Protein AF-F6GYK0-F1 (afdb_monomer_lite)

Radius of gyration: 24.07 Å; chains: 1; bounding box: 72×48×53 Å

Structure (mmCIF, N/CA/C/O backbone):
data_AF-F6GYK0-F1
#
_entry.id   AF-F6GYK0-F1
#
loop_
_atom_site.group_PDB
_atom_site.id
_atom_site.type_symbol
_atom_site.label_atom_id
_atom_site.label_alt_id
_atom_site.label_comp_id
_atom_site.label_asym_id
_atom_site.label_entity_id
_atom_site.label_seq_id
_atom_site.pdbx_PDB_ins_code
_atom_site.Cartn_x
_atom_site.Cartn_y
_atom_site.Cartn_z
_atom_site.occupancy
_atom_site.B_iso_or_equiv
_atom_site.auth_seq_id
_atom_site.auth_comp_id
_atom_site.auth_asym_id
_atom_site.auth_atom_id
_atom_site.pdbx_PDB_model_num
ATOM 1 N N . MET A 1 1 ? 2.849 2.998 3.842 1.00 86.00 1 MET A N 1
ATOM 2 C CA . MET A 1 1 ? 2.059 2.707 5.069 1.00 86.00 1 MET A CA 1
ATOM 3 C C . MET A 1 1 ? 1.369 3.934 5.656 1.00 86.00 1 MET A C 1
ATOM 5 O O . MET A 1 1 ? 0.146 3.930 5.742 1.00 86.00 1 MET A O 1
ATOM 9 N N . SER A 1 2 ? 2.111 4.979 6.043 1.00 88.88 2 SER A N 1
ATOM 10 C CA . SER A 1 2 ? 1.564 6.182 6.702 1.00 88.88 2 SER A CA 1
ATOM 11 C C . SER A 1 2 ? 0.421 6.849 5.929 1.00 88.88 2 SER A C 1
ATOM 13 O O . SER A 1 2 ? -0.567 7.244 6.541 1.00 88.88 2 SER A O 1
ATOM 15 N N . TYR A 1 3 ? 0.512 6.909 4.595 1.00 92.88 3 TYR A N 1
ATOM 16 C CA . TYR A 1 3 ? -0.543 7.461 3.740 1.00 92.88 3 TYR A CA 1
ATOM 17 C C . TYR A 1 3 ? -1.884 6.726 3.902 1.00 92.88 3 TYR A C 1
ATOM 19 O O . TYR A 1 3 ? -2.899 7.347 4.206 1.00 92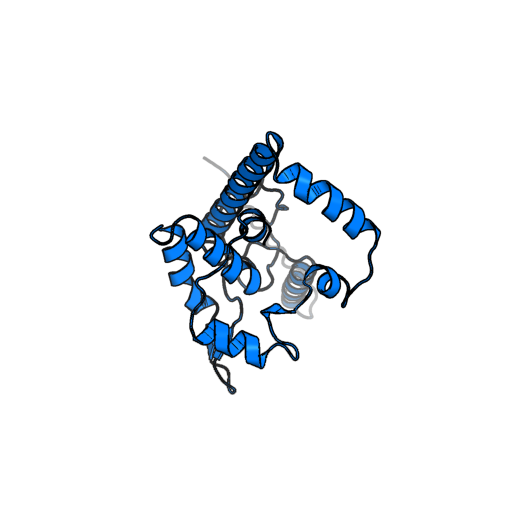.88 3 TYR A O 1
ATOM 27 N N . LEU A 1 4 ? -1.880 5.396 3.759 1.00 91.75 4 LEU A N 1
ATOM 28 C CA . LEU A 1 4 ? -3.085 4.563 3.854 1.00 91.75 4 LEU A CA 1
ATOM 29 C C . LEU A 1 4 ? -3.694 4.605 5.260 1.00 91.75 4 LEU A C 1
ATOM 31 O O . LEU A 1 4 ? -4.910 4.729 5.403 1.00 91.75 4 LEU A O 1
ATOM 35 N N . TYR A 1 5 ? -2.842 4.571 6.290 1.00 90.44 5 TYR A N 1
ATOM 36 C CA . TYR A 1 5 ? -3.271 4.710 7.680 1.00 90.44 5 TYR A CA 1
ATOM 37 C C . TYR A 1 5 ? -3.899 6.087 7.944 1.00 90.44 5 TYR A C 1
ATOM 39 O O . TYR A 1 5 ? -5.000 6.178 8.484 1.00 90.44 5 TYR A O 1
ATOM 47 N N . GLY A 1 6 ? -3.243 7.168 7.511 1.00 88.12 6 GLY A N 1
ATOM 48 C CA . GLY A 1 6 ? -3.744 8.529 7.696 1.00 88.12 6 GLY A CA 1
ATOM 49 C C . GLY A 1 6 ? -5.033 8.810 6.917 1.00 88.12 6 GLY A C 1
ATOM 50 O O . GLY A 1 6 ? -5.892 9.533 7.420 1.00 88.12 6 GLY A O 1
ATOM 51 N N . LYS A 1 7 ? -5.209 8.189 5.740 1.00 89.88 7 LYS A N 1
ATOM 52 C CA . LYS A 1 7 ? -6.468 8.184 4.975 1.00 89.88 7 LYS A CA 1
ATOM 53 C C . LYS A 1 7 ? -7.555 7.301 5.588 1.00 89.88 7 LYS A C 1
ATOM 55 O O . LYS A 1 7 ? -8.706 7.429 5.184 1.00 89.88 7 LYS A O 1
ATOM 60 N N . ARG A 1 8 ? -7.205 6.421 6.535 1.00 89.12 8 ARG A N 1
ATOM 61 C CA . ARG A 1 8 ? -8.087 5.379 7.086 1.00 89.12 8 ARG A CA 1
ATOM 62 C C . ARG A 1 8 ? -8.767 4.576 5.975 1.00 89.12 8 ARG A C 1
ATOM 64 O O . ARG A 1 8 ? -9.969 4.329 6.020 1.00 89.12 8 ARG A O 1
ATOM 71 N N . PHE A 1 9 ? -7.992 4.224 4.951 1.00 91.25 9 PHE A N 1
ATOM 72 C CA . PHE A 1 9 ? -8.517 3.516 3.792 1.00 91.25 9 PHE A CA 1
ATOM 73 C C . PHE A 1 9 ? -8.989 2.108 4.187 1.00 91.25 9 PHE A C 1
ATOM 75 O O . PHE A 1 9 ? -8.251 1.356 4.823 1.00 91.25 9 PHE A O 1
ATOM 82 N N . VAL A 1 10 ? -10.212 1.756 3.785 1.00 91.06 10 VAL A N 1
ATOM 83 C CA . VAL A 1 10 ? -10.809 0.431 3.975 1.00 91.06 10 VAL A CA 1
ATOM 84 C C . VAL A 1 10 ? -11.363 -0.024 2.628 1.00 91.06 10 VAL A C 1
ATOM 86 O O . VAL A 1 10 ? -12.109 0.711 1.984 1.00 91.06 10 VAL A O 1
ATOM 89 N N . GLY A 1 11 ? -10.975 -1.224 2.195 1.00 88.50 11 GLY A N 1
ATOM 90 C CA . GLY A 1 11 ? -11.484 -1.821 0.962 1.00 88.50 11 GLY A CA 1
ATOM 91 C C . GLY A 1 11 ? -12.969 -2.206 1.056 1.00 88.50 11 GLY A C 1
ATOM 92 O O . GLY A 1 11 ? -13.529 -2.266 2.154 1.00 88.50 11 GLY A O 1
ATOM 93 N N . PRO A 1 12 ? -13.623 -2.491 -0.082 1.00 91.62 12 PRO A N 1
ATOM 94 C CA . PRO A 1 12 ? -15.011 -2.937 -0.089 1.00 91.62 12 PRO A CA 1
ATOM 95 C C . PRO A 1 12 ? -15.165 -4.260 0.671 1.00 91.62 12 PRO A C 1
ATOM 97 O O . PRO A 1 12 ? -14.350 -5.174 0.535 1.00 91.62 12 PRO A O 1
ATOM 100 N N . ILE A 1 13 ? -16.236 -4.371 1.457 1.00 93.12 13 ILE A N 1
ATOM 101 C CA . ILE A 1 13 ? -16.581 -5.611 2.155 1.00 93.12 13 ILE A CA 1
ATOM 102 C C . ILE A 1 13 ? -17.255 -6.536 1.139 1.00 93.12 13 ILE A C 1
ATOM 104 O O . ILE A 1 13 ? -18.426 -6.361 0.810 1.00 93.12 13 ILE A O 1
ATOM 108 N N . THR A 1 14 ? -16.493 -7.488 0.607 1.00 93.75 14 THR A N 1
ATOM 109 C CA . THR A 1 14 ? -16.985 -8.515 -0.321 1.00 93.75 14 THR A CA 1
ATOM 110 C C . THR A 1 14 ? -17.408 -9.780 0.437 1.00 93.75 14 THR A C 1
ATOM 112 O O . THR A 1 14 ? -17.006 -9.955 1.590 1.00 93.75 14 THR A O 1
ATOM 115 N N . PRO A 1 15 ? -18.174 -10.698 -0.186 1.00 95.56 15 PRO A N 1
ATOM 116 C CA . PRO A 1 15 ? -18.490 -11.995 0.422 1.00 95.56 15 PRO A CA 1
ATOM 117 C C . PRO A 1 15 ? -17.237 -12.763 0.865 1.00 95.56 15 PRO A C 1
ATOM 119 O O . PRO A 1 15 ? -17.190 -13.249 1.987 1.00 95.56 15 PRO A O 1
ATOM 122 N N . LEU A 1 16 ? -16.173 -12.737 0.052 1.00 93.88 16 LEU A N 1
ATOM 123 C CA . LEU A 1 16 ? -14.877 -13.322 0.405 1.00 93.88 16 LEU A CA 1
ATOM 124 C C . LEU A 1 16 ? -14.272 -12.691 1.671 1.00 93.88 16 LEU A C 1
ATOM 126 O O . LEU A 1 16 ? -13.709 -13.389 2.503 1.00 93.88 16 LEU A O 1
ATOM 130 N N . VAL A 1 17 ? -14.397 -11.370 1.853 1.00 92.50 17 VAL A N 1
ATOM 131 C CA . VAL A 1 17 ? -13.929 -10.702 3.082 1.00 92.50 17 VAL A CA 1
ATOM 132 C C . VAL A 1 17 ? -14.722 -11.172 4.303 1.00 92.50 17 VAL A C 1
ATOM 134 O O . VAL A 1 17 ? -14.150 -11.261 5.384 1.00 92.50 17 VAL A O 1
ATOM 137 N N . LEU A 1 18 ? -16.017 -11.464 4.159 1.00 93.12 18 LEU A N 1
ATOM 138 C CA . LEU A 1 18 ? -16.826 -12.006 5.254 1.00 93.12 18 LEU A CA 1
ATOM 139 C C . LEU A 1 18 ? -16.410 -13.440 5.595 1.00 93.12 18 LEU A C 1
ATOM 141 O O . LEU A 1 18 ? -16.211 -13.732 6.767 1.00 93.12 18 LEU A O 1
ATOM 145 N N . GLU A 1 19 ? -16.191 -14.290 4.593 1.00 94.19 19 GLU A N 1
ATOM 146 C CA . GLU A 1 19 ? -15.692 -15.660 4.793 1.00 94.19 19 GLU A CA 1
ATOM 147 C C . GLU A 1 19 ? -14.323 -15.669 5.487 1.00 94.19 19 GLU A C 1
ATOM 149 O O . GLU A 1 19 ? -14.139 -16.352 6.493 1.00 94.19 19 GLU A O 1
ATOM 154 N N . LEU A 1 20 ? -13.393 -14.820 5.036 1.00 93.75 20 LEU A N 1
ATOM 155 C CA . LEU A 1 20 ? -12.074 -14.678 5.660 1.00 93.75 20 LEU A CA 1
ATOM 156 C C . LEU A 1 20 ? -12.153 -14.218 7.121 1.00 93.75 20 LEU A C 1
ATOM 158 O O . LEU A 1 20 ? -11.291 -14.570 7.921 1.00 93.75 20 LEU A O 1
ATOM 162 N N . ARG A 1 21 ? -13.160 -13.420 7.493 1.00 93.56 21 ARG A N 1
ATOM 163 C CA . ARG A 1 21 ? -13.349 -12.995 8.890 1.00 93.56 21 ARG A CA 1
ATOM 164 C C . ARG A 1 21 ? -13.783 -14.149 9.788 1.00 93.56 21 ARG A C 1
ATOM 166 O O . ARG A 1 21 ? -13.388 -14.161 10.947 1.00 93.56 21 ARG A O 1
ATOM 173 N N . GLU A 1 22 ? -14.549 -15.099 9.271 1.00 92.88 22 GLU A N 1
ATOM 174 C CA . GLU A 1 22 ? -14.941 -16.285 10.036 1.00 92.88 22 GLU A CA 1
ATOM 175 C C . GLU A 1 22 ? -13.806 -17.325 10.094 1.00 92.88 22 GLU A C 1
ATOM 177 O O . GLU A 1 22 ? -13.670 -18.023 11.092 1.00 92.88 22 GLU A O 1
ATOM 182 N N . GLU A 1 23 ? -12.951 -17.406 9.067 1.00 94.62 23 GLU A N 1
ATOM 183 C CA . GLU A 1 23 ? -11.810 -18.337 9.045 1.00 94.62 23 GLU A CA 1
ATOM 184 C C . GLU A 1 23 ? -10.625 -17.861 9.905 1.00 94.62 23 GLU A C 1
ATOM 186 O O . GLU A 1 23 ? -10.021 -18.643 10.639 1.00 94.62 23 GLU A O 1
ATOM 191 N N . LEU A 1 24 ? -10.269 -16.574 9.818 1.00 91.88 24 LEU A N 1
ATOM 192 C CA . LEU A 1 24 ? -9.060 -16.040 10.459 1.00 91.88 24 LEU A CA 1
ATOM 193 C C . LEU A 1 24 ? -9.216 -15.810 11.967 1.00 91.88 24 LEU A C 1
ATOM 195 O O . LEU A 1 24 ? -8.211 -15.767 12.683 1.00 91.88 24 LEU A O 1
ATOM 199 N N . PHE A 1 25 ? -10.442 -15.609 12.459 1.00 89.12 25 PHE A N 1
ATOM 200 C CA . PHE A 1 25 ? -10.700 -15.251 13.852 1.00 89.12 25 PHE A CA 1
ATOM 201 C C . PHE A 1 25 ? -11.431 -16.375 14.589 1.00 89.12 25 PHE A C 1
ATOM 203 O O . PHE A 1 25 ? -12.461 -16.866 14.157 1.00 89.12 25 PHE A O 1
ATOM 210 N N . LEU A 1 26 ? -10.922 -16.738 15.770 1.00 89.62 26 LEU A N 1
ATOM 211 C CA . LEU A 1 26 ? -11.547 -17.750 16.636 1.00 89.62 26 LEU A CA 1
ATOM 212 C C . LEU A 1 26 ? -12.840 -17.263 17.314 1.00 89.62 26 LEU A C 1
ATOM 214 O O . LEU A 1 26 ? -13.576 -18.060 17.886 1.00 89.62 26 LEU A O 1
ATOM 218 N N . GLN A 1 27 ? -13.066 -15.949 17.334 1.00 90.31 27 GLN A N 1
ATOM 219 C CA . GLN A 1 27 ? -14.215 -15.298 17.962 1.00 90.31 27 GLN A CA 1
ATOM 220 C C . GLN A 1 27 ? -15.022 -14.577 16.881 1.00 90.31 27 GLN A C 1
ATOM 222 O O . GLN A 1 27 ? -14.411 -14.111 15.915 1.00 90.31 27 GLN A O 1
ATOM 227 N N . PRO A 1 28 ? -16.346 -14.405 17.059 1.00 91.75 28 PRO A N 1
ATOM 228 C CA . PRO A 1 28 ? -17.162 -13.650 16.117 1.00 91.75 28 PRO A CA 1
ATOM 229 C C . PRO A 1 28 ? -16.547 -12.274 15.854 1.00 91.75 28 PRO A C 1
ATOM 231 O O . PRO A 1 28 ? -16.277 -11.519 16.792 1.00 91.75 28 PRO A O 1
ATOM 234 N N . TYR A 1 29 ? -16.347 -11.922 14.582 1.00 88.44 29 TYR A N 1
ATOM 235 C CA . TYR A 1 29 ? -15.632 -10.698 14.192 1.00 88.44 29 TYR A CA 1
ATOM 236 C C . TYR A 1 29 ? -16.212 -9.424 14.839 1.00 88.44 29 TYR A C 1
ATOM 238 O O . TYR A 1 29 ? -15.484 -8.486 15.167 1.00 88.44 29 TYR A O 1
ATOM 246 N N . ASN A 1 30 ? -17.527 -9.407 15.068 1.00 89.62 30 ASN A N 1
ATOM 247 C CA . ASN A 1 30 ? -18.251 -8.282 15.663 1.00 89.62 30 ASN A CA 1
ATOM 248 C C . ASN A 1 30 ? -17.979 -8.090 17.166 1.00 89.62 30 ASN A C 1
ATOM 250 O O . ASN A 1 30 ? -18.215 -7.003 17.689 1.00 89.62 30 ASN A O 1
ATOM 254 N N . GLU A 1 31 ? -17.481 -9.116 17.858 1.00 91.38 31 GLU A N 1
ATOM 255 C CA . GLU A 1 31 ? -17.186 -9.084 19.297 1.00 91.38 31 GLU A CA 1
ATOM 256 C C . GLU A 1 31 ? -15.708 -8.770 19.589 1.00 91.38 31 GLU A C 1
ATOM 258 O O . GLU A 1 31 ? -15.320 -8.552 20.741 1.00 91.38 31 GLU A O 1
ATOM 263 N N . VAL A 1 32 ? -14.867 -8.699 18.551 1.00 88.56 32 VAL A N 1
ATOM 264 C CA . VAL A 1 32 ? -13.428 -8.465 18.697 1.00 88.56 32 VAL A CA 1
ATOM 265 C C . VAL A 1 32 ? -13.159 -7.061 19.240 1.00 88.56 32 VAL A C 1
ATOM 267 O O . VAL A 1 32 ? -13.421 -6.039 18.601 1.00 88.56 32 VAL A O 1
ATOM 270 N N . ASN A 1 33 ? -12.540 -6.997 20.420 1.00 86.88 33 ASN A N 1
ATOM 271 C CA . ASN A 1 33 ? -12.075 -5.739 20.992 1.00 86.88 33 ASN A CA 1
ATOM 272 C C . ASN A 1 33 ? -10.710 -5.339 20.408 1.00 86.88 33 ASN A C 1
ATOM 274 O O . ASN A 1 33 ? -9.659 -5.635 20.981 1.00 86.88 33 ASN A O 1
ATOM 278 N N . TRP A 1 34 ? -10.733 -4.610 19.290 1.00 83.25 34 TRP A N 1
ATOM 279 C CA . TRP A 1 34 ? -9.533 -4.169 18.566 1.00 83.25 34 TRP A CA 1
ATOM 280 C C . TRP A 1 34 ? -8.534 -3.374 19.415 1.00 83.25 34 TRP A C 1
ATOM 282 O O . TRP A 1 34 ? -7.331 -3.510 19.207 1.00 83.25 34 TRP A O 1
ATOM 292 N N . LYS A 1 35 ? -8.997 -2.602 20.411 1.00 78.81 35 LYS A N 1
ATOM 293 C CA . LYS A 1 35 ? -8.102 -1.869 21.326 1.00 78.81 35 LYS A CA 1
ATOM 294 C C . LYS A 1 35 ? -7.274 -2.821 22.184 1.00 78.81 35 LYS A C 1
ATOM 296 O O . LYS A 1 35 ? -6.103 -2.580 22.419 1.00 78.81 35 LYS A O 1
ATOM 301 N N . LYS A 1 36 ? -7.868 -3.927 22.637 1.00 79.06 36 LYS A N 1
ATOM 302 C CA . LYS A 1 36 ? -7.174 -4.913 23.474 1.00 79.06 36 LYS A CA 1
ATOM 303 C C . LYS A 1 36 ? -6.168 -5.745 22.668 1.00 79.06 36 LYS A C 1
ATOM 305 O O . LYS A 1 36 ? -5.110 -6.088 23.187 1.00 79.06 36 LYS A O 1
ATOM 310 N N . VAL A 1 37 ? -6.487 -6.034 21.404 1.00 80.19 37 VAL A N 1
ATOM 311 C CA . VAL A 1 37 ? -5.662 -6.872 20.514 1.00 80.19 37 VAL A CA 1
ATOM 312 C C . VAL A 1 37 ? -4.351 -6.186 20.112 1.00 80.19 37 VAL A C 1
ATOM 314 O O . VAL A 1 37 ? -3.345 -6.872 19.945 1.00 80.19 37 VAL A O 1
ATOM 317 N N . GLN A 1 38 ? -4.317 -4.849 20.033 1.00 70.44 38 GLN A N 1
ATOM 318 C CA . GLN A 1 38 ? -3.098 -4.087 19.707 1.00 70.44 38 GLN A CA 1
ATOM 319 C C . GLN A 1 38 ? -1.909 -4.410 20.632 1.00 70.44 38 GLN A C 1
ATOM 321 O O . GLN A 1 38 ? -0.763 -4.350 20.194 1.00 70.44 38 GLN A O 1
ATOM 326 N N . HIS A 1 39 ? -2.169 -4.839 21.871 1.00 68.56 39 HIS A N 1
ATOM 327 C CA . HIS A 1 39 ? -1.139 -5.115 22.880 1.00 68.56 39 HIS A CA 1
ATOM 328 C C . HIS A 1 39 ? -0.796 -6.606 23.039 1.00 68.56 39 HIS A C 1
ATOM 330 O O . HIS A 1 39 ? -0.105 -6.976 23.989 1.00 68.56 39 HIS A O 1
ATOM 336 N N . HIS A 1 40 ? -1.282 -7.487 22.156 1.00 72.38 40 HIS A N 1
ATOM 337 C CA . HIS A 1 40 ? -1.000 -8.926 22.257 1.00 72.38 40 HIS A CA 1
ATOM 338 C C . HIS A 1 40 ? 0.454 -9.287 21.901 1.00 72.38 40 HIS A C 1
ATOM 340 O O . HIS A 1 40 ? 0.992 -10.224 22.485 1.00 72.38 40 HIS A O 1
ATOM 346 N N . CYS A 1 41 ? 1.102 -8.552 20.987 1.00 67.38 41 CYS A N 1
ATOM 347 C CA . CYS A 1 41 ? 2.475 -8.850 20.549 1.00 67.38 41 CYS A CA 1
ATOM 348 C C . CYS A 1 41 ? 3.565 -8.043 21.273 1.00 67.38 41 CYS A C 1
ATOM 350 O O . CYS A 1 41 ? 4.683 -8.536 21.393 1.00 67.38 41 CYS A O 1
ATOM 352 N N . ALA A 1 42 ? 3.272 -6.840 21.780 1.00 58.50 42 ALA A N 1
ATOM 353 C CA . ALA A 1 42 ? 4.215 -6.054 22.579 1.00 58.50 42 ALA A CA 1
ATOM 354 C C . ALA A 1 42 ? 3.466 -5.103 23.525 1.00 58.50 42 ALA A C 1
ATOM 356 O O . ALA A 1 42 ? 2.611 -4.331 23.093 1.00 58.50 42 ALA A O 1
ATOM 357 N N . LYS A 1 43 ? 3.787 -5.158 24.824 1.00 59.66 43 LYS A N 1
ATOM 358 C CA . LYS A 1 43 ? 3.301 -4.192 25.820 1.00 59.66 43 LYS A CA 1
ATOM 359 C C . LYS A 1 43 ? 4.255 -3.007 25.859 1.00 59.66 43 LYS A C 1
ATOM 361 O O . LYS A 1 43 ? 5.289 -3.094 26.514 1.00 59.66 43 LYS A O 1
ATOM 366 N N . ASP A 1 44 ? 3.896 -1.914 25.199 1.00 63.78 44 ASP A N 1
ATOM 367 C CA . ASP A 1 44 ? 4.635 -0.659 25.307 1.00 63.78 44 ASP A CA 1
ATOM 368 C C . ASP A 1 44 ? 3.696 0.486 25.713 1.00 63.78 44 ASP A C 1
ATOM 370 O O . ASP A 1 44 ? 3.099 1.178 24.891 1.00 63.78 44 ASP A O 1
ATOM 374 N N . LEU A 1 45 ? 3.563 0.658 27.032 1.00 67.69 45 LEU A N 1
ATOM 375 C CA . LEU A 1 45 ? 2.681 1.639 27.679 1.00 67.69 45 LEU A CA 1
ATOM 376 C C . LEU A 1 45 ? 2.967 3.091 27.259 1.00 67.69 45 LEU A C 1
ATOM 378 O O . LEU A 1 45 ? 2.089 3.948 27.370 1.00 67.69 45 LEU A O 1
ATOM 382 N N . MET A 1 46 ? 4.184 3.390 26.796 1.00 71.88 46 MET A N 1
ATOM 383 C CA . MET A 1 46 ? 4.559 4.739 26.371 1.00 71.88 46 MET A CA 1
ATOM 384 C C . MET A 1 46 ? 3.889 5.114 25.042 1.00 71.88 46 MET A C 1
ATOM 386 O O . MET A 1 46 ? 3.358 6.220 24.907 1.00 71.88 46 MET A O 1
ATOM 390 N N . TRP A 1 47 ? 3.864 4.189 24.078 1.00 66.19 47 TRP A N 1
ATOM 391 C CA . TRP A 1 47 ? 3.192 4.406 22.795 1.00 66.19 47 TRP A CA 1
ATOM 392 C C . TRP A 1 47 ? 1.676 4.481 22.946 1.00 66.19 47 TRP A C 1
ATOM 394 O O . TRP A 1 47 ? 1.042 5.236 22.210 1.00 66.19 47 TRP A O 1
ATOM 404 N N . ASP A 1 48 ? 1.110 3.800 23.943 1.00 67.00 48 ASP A N 1
ATOM 405 C CA . ASP A 1 48 ? -0.323 3.848 24.245 1.00 67.00 48 ASP A CA 1
ATOM 406 C C . ASP A 1 48 ? -0.758 5.246 24.676 1.00 67.00 48 ASP A C 1
ATOM 408 O O . ASP A 1 48 ? -1.731 5.786 24.150 1.00 67.00 48 ASP A O 1
ATOM 412 N N . GLY A 1 49 ? -0.006 5.868 25.591 1.00 73.00 49 GLY A N 1
ATOM 413 C CA . GLY A 1 49 ? -0.260 7.244 26.008 1.00 73.00 49 GLY A CA 1
ATOM 414 C C . GLY A 1 49 ? -0.208 8.193 24.813 1.00 73.00 49 GLY A C 1
ATOM 415 O O . GLY A 1 49 ? -1.160 8.928 24.552 1.00 73.00 49 GLY A O 1
ATOM 416 N N . ILE A 1 50 ? 0.866 8.118 24.024 1.00 77.19 50 ILE A N 1
ATOM 417 C CA . ILE A 1 50 ? 1.029 8.958 22.833 1.00 77.19 50 ILE A CA 1
ATOM 418 C C . ILE A 1 50 ? -0.132 8.742 21.859 1.00 77.19 50 ILE A C 1
ATOM 420 O O . ILE A 1 50 ? -0.722 9.717 21.406 1.00 77.19 50 ILE A O 1
ATOM 424 N N . TYR A 1 51 ? -0.515 7.502 21.562 1.00 76.50 51 TYR A N 1
ATOM 425 C CA . TYR A 1 51 ? -1.588 7.190 20.618 1.00 76.50 51 TYR A CA 1
ATOM 426 C C . TYR A 1 51 ? -2.963 7.673 21.100 1.00 76.50 51 TYR A C 1
ATOM 428 O O . TYR A 1 51 ? -3.693 8.322 20.347 1.00 76.50 51 TYR A O 1
ATOM 436 N N . ILE A 1 52 ? -3.300 7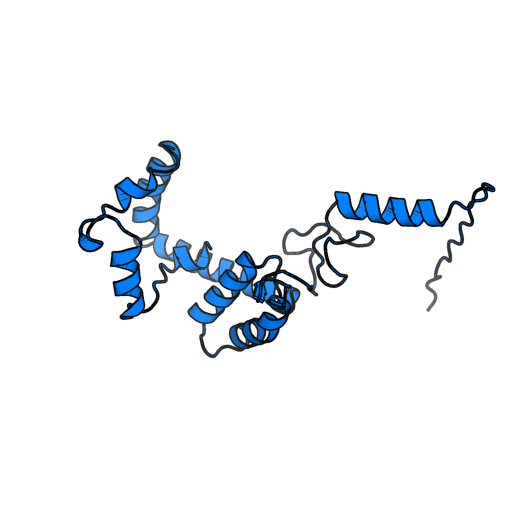.420 22.370 1.00 78.25 52 ILE A N 1
ATOM 437 C CA . ILE A 1 52 ? -4.574 7.828 22.981 1.00 78.25 52 ILE A CA 1
ATOM 438 C C . ILE A 1 52 ? -4.717 9.350 22.994 1.00 78.25 52 ILE A C 1
ATOM 440 O O . ILE A 1 52 ? -5.820 9.849 22.780 1.00 78.25 52 ILE A O 1
ATOM 444 N N . PHE A 1 53 ? -3.631 10.093 23.219 1.00 76.44 53 PHE A N 1
ATOM 445 C CA . PHE A 1 53 ? -3.673 11.556 23.212 1.00 76.44 53 PHE A CA 1
ATOM 446 C C . PHE A 1 53 ? -3.595 12.147 21.799 1.00 76.44 53 PHE A C 1
ATOM 448 O O . PHE A 1 53 ? -4.298 13.112 21.497 1.00 76.44 53 PHE A O 1
ATOM 455 N N . THR A 1 54 ? -2.772 11.583 20.914 1.00 77.50 54 THR A N 1
ATOM 456 C CA . THR A 1 54 ? -2.539 12.152 19.577 1.00 77.50 54 THR A CA 1
ATOM 457 C C . THR A 1 54 ? -3.670 11.867 18.596 1.00 77.50 54 THR A C 1
ATOM 459 O O . THR A 1 54 ? -4.002 12.746 17.802 1.00 77.50 54 THR A O 1
ATOM 462 N N . GLU A 1 55 ? -4.310 10.696 18.639 1.00 80.12 55 GLU A N 1
ATOM 463 C CA . GLU A 1 55 ? -5.322 10.337 17.637 1.00 80.12 55 GLU A CA 1
ATOM 464 C C . GLU A 1 55 ? -6.613 11.183 17.733 1.00 80.12 55 GLU A C 1
ATOM 466 O O . GLU A 1 55 ? -7.063 11.681 16.694 1.00 80.12 55 GLU A O 1
ATOM 471 N N . PRO A 1 56 ? -7.201 11.449 18.920 1.00 80.81 56 PRO A N 1
ATOM 472 C CA . PRO A 1 56 ? -8.336 12.369 19.059 1.00 80.81 56 PRO A CA 1
ATOM 473 C C . PRO A 1 56 ? -7.960 13.810 18.704 1.00 80.81 56 PRO A C 1
ATOM 475 O O . PRO A 1 56 ? -8.742 14.533 18.091 1.00 80.81 56 PRO A O 1
ATOM 478 N N . PHE A 1 57 ? -6.737 14.219 19.046 1.00 80.62 57 PHE A N 1
ATOM 479 C CA . PHE A 1 57 ? -6.251 15.568 18.786 1.00 80.62 57 PHE A CA 1
ATOM 480 C C . PHE A 1 57 ? -6.083 15.831 17.286 1.00 80.62 57 PHE A C 1
ATOM 482 O O . PHE A 1 57 ? -6.591 16.818 16.767 1.00 80.62 57 PHE A O 1
ATOM 489 N N . LEU A 1 58 ? -5.447 14.905 16.563 1.00 78.88 58 LEU A N 1
ATOM 490 C CA . LEU A 1 58 ? -5.195 15.006 15.122 1.00 78.88 58 LEU A CA 1
ATOM 491 C C . LEU A 1 58 ? -6.432 14.746 14.249 1.00 78.88 58 LEU A C 1
ATOM 493 O O . LEU A 1 58 ? -6.358 14.916 13.031 1.00 78.88 58 LEU A O 1
ATOM 497 N N . THR A 1 59 ? -7.545 14.301 14.834 1.00 80.31 59 THR A N 1
ATOM 498 C CA . THR A 1 59 ? -8.822 14.112 14.127 1.00 80.31 59 THR A CA 1
ATOM 499 C C . THR A 1 59 ? -9.783 15.281 14.305 1.00 80.31 59 THR A C 1
ATOM 501 O O . THR A 1 59 ? -10.694 15.432 13.491 1.00 80.31 59 THR A O 1
ATOM 504 N N . HIS A 1 60 ? -9.570 16.137 15.308 1.00 83.94 60 HIS A N 1
ATOM 505 C CA . HIS A 1 60 ? -10.386 17.326 15.534 1.00 83.94 60 HIS A CA 1
ATOM 506 C C . HIS A 1 60 ? -9.834 18.566 14.821 1.00 83.94 60 HIS A C 1
ATOM 508 O O . HIS A 1 60 ? -8.636 18.710 14.565 1.00 83.94 60 HIS A O 1
ATOM 514 N N . TRP A 1 61 ? -10.732 19.492 14.496 1.00 83.06 61 TRP A N 1
ATOM 515 C CA . TRP A 1 61 ? -10.352 20.802 13.975 1.00 83.06 61 TRP A CA 1
ATOM 516 C C . TRP A 1 61 ? -9.621 21.613 15.064 1.00 83.06 61 TRP A C 1
ATOM 518 O O . TRP A 1 61 ? -10.064 21.581 16.214 1.00 83.06 61 TRP A O 1
ATOM 528 N N . PRO A 1 62 ? -8.532 22.351 14.757 1.00 78.56 62 PRO A N 1
ATOM 529 C CA . PRO A 1 62 ? -7.941 22.611 13.435 1.00 78.56 62 PRO A CA 1
ATOM 530 C C . PRO A 1 62 ? -6.802 21.653 13.034 1.00 78.56 62 PRO A C 1
ATOM 532 O O . PRO A 1 62 ? -6.224 21.802 11.957 1.00 78.56 62 PRO A O 1
ATOM 535 N N . PHE A 1 63 ? -6.440 20.692 13.887 1.00 80.00 63 PHE A N 1
ATOM 536 C CA . PHE A 1 63 ? -5.275 19.821 13.687 1.00 80.00 63 PHE A CA 1
ATOM 537 C C . PHE A 1 63 ? -5.484 18.759 12.603 1.00 80.00 63 PHE A C 1
ATOM 539 O O . PHE A 1 63 ? -4.507 18.263 12.039 1.00 80.00 63 PHE A O 1
ATOM 546 N N . ASN A 1 64 ? -6.730 18.478 12.220 1.00 82.56 64 ASN A N 1
ATOM 547 C CA . ASN A 1 64 ? -7.033 17.677 11.033 1.00 82.56 64 ASN A CA 1
ATOM 548 C C . ASN A 1 64 ? -6.394 18.243 9.743 1.00 82.56 64 ASN A C 1
ATOM 550 O O . ASN A 1 64 ? -5.932 17.466 8.909 1.00 82.56 64 ASN A O 1
ATOM 554 N N . LYS A 1 65 ? -6.224 19.571 9.628 1.00 86.88 65 LYS A N 1
ATOM 555 C CA . LYS A 1 65 ? -5.499 20.200 8.508 1.00 86.88 65 LYS A CA 1
ATOM 556 C C . LYS A 1 65 ? -4.020 19.813 8.458 1.00 86.88 65 LYS A C 1
ATOM 558 O O . LYS A 1 65 ? -3.433 1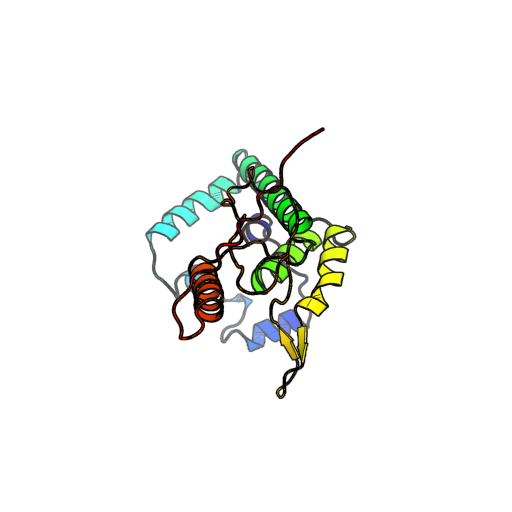9.749 7.379 1.00 86.88 65 LYS A O 1
ATOM 563 N N . LEU A 1 66 ? -3.395 19.541 9.609 1.00 88.62 66 LEU A N 1
ATOM 564 C CA . LEU A 1 66 ? -2.017 19.039 9.639 1.00 88.62 66 LEU A CA 1
ATOM 565 C C . LEU A 1 66 ? -1.946 17.625 9.065 1.00 88.62 66 LEU A C 1
ATOM 567 O O . LEU A 1 66 ? -1.018 17.327 8.316 1.00 88.62 66 LEU A O 1
ATOM 571 N N . ARG A 1 67 ? -2.938 16.776 9.369 1.00 88.69 67 ARG A N 1
ATOM 572 C CA . ARG A 1 67 ? -3.048 15.426 8.799 1.00 88.69 67 ARG A CA 1
ATOM 573 C C . ARG A 1 67 ? -3.209 15.495 7.280 1.00 88.69 67 ARG A C 1
ATOM 575 O O . ARG A 1 67 ? -2.493 14.793 6.577 1.00 88.69 67 ARG A O 1
ATOM 582 N N . GLU A 1 68 ? -4.069 16.374 6.772 1.00 89.75 68 GLU A N 1
ATOM 583 C CA . GLU A 1 68 ? -4.238 16.597 5.326 1.00 89.75 68 GLU A CA 1
ATOM 584 C C . GLU A 1 68 ? -2.927 17.031 4.656 1.00 89.75 68 GLU A C 1
ATOM 586 O O . GLU A 1 68 ? -2.476 16.393 3.704 1.00 89.75 68 GLU A O 1
ATOM 591 N N . LYS A 1 69 ? -2.239 18.033 5.215 1.00 92.25 69 LYS A N 1
ATOM 592 C CA . LYS A 1 69 ? -0.946 18.502 4.693 1.00 92.25 69 LYS A CA 1
ATOM 593 C C . LYS A 1 69 ? 0.141 17.423 4.748 1.00 92.25 69 LYS A C 1
ATOM 595 O O . LYS A 1 69 ? 0.972 17.326 3.840 1.00 92.25 69 LYS A O 1
ATOM 600 N N . ALA A 1 70 ? 0.146 16.599 5.796 1.00 92.31 70 ALA A N 1
ATOM 601 C CA . ALA A 1 70 ? 1.058 15.465 5.916 1.00 92.31 70 ALA A CA 1
ATOM 602 C C . ALA A 1 70 ? 0.764 14.387 4.860 1.00 92.31 70 ALA A C 1
ATOM 604 O O . ALA A 1 70 ? 1.699 13.842 4.273 1.00 92.31 70 ALA A O 1
ATOM 605 N N . LEU A 1 71 ? -0.512 14.114 4.568 1.00 93.62 71 LEU A N 1
ATOM 606 C CA . LEU A 1 71 ? -0.920 13.177 3.518 1.00 93.62 71 LEU A CA 1
ATOM 607 C C . LEU A 1 71 ? -0.511 13.668 2.127 1.00 93.62 71 LEU A C 1
ATOM 609 O O . LEU A 1 71 ? 0.070 12.895 1.369 1.00 93.62 71 LEU A O 1
ATOM 613 N N . GLU A 1 72 ? -0.736 14.946 1.816 1.00 94.19 72 GLU A N 1
ATOM 614 C CA . GLU A 1 72 ? -0.272 15.557 0.562 1.00 94.19 72 GLU A CA 1
ATOM 615 C C . GLU A 1 72 ? 1.248 15.475 0.423 1.00 94.19 72 GLU A C 1
ATOM 617 O O . GLU A 1 72 ? 1.773 15.127 -0.633 1.00 94.19 72 GLU A O 1
ATOM 622 N N . THR A 1 73 ? 1.974 15.779 1.500 1.00 94.75 73 THR A N 1
ATOM 623 C CA . THR A 1 73 ? 3.438 15.706 1.510 1.00 94.75 73 THR A CA 1
ATOM 624 C C . THR A 1 73 ? 3.912 14.273 1.298 1.00 94.75 73 THR A C 1
ATOM 626 O O . THR A 1 73 ? 4.814 14.044 0.497 1.00 94.75 73 THR A O 1
ATOM 629 N N . THR A 1 74 ? 3.286 13.301 1.963 1.00 94.31 74 THR A N 1
ATOM 630 C CA . THR A 1 74 ? 3.615 11.877 1.807 1.00 94.31 74 THR A CA 1
ATOM 631 C C . THR A 1 74 ? 3.386 11.429 0.367 1.00 94.31 74 THR A C 1
ATOM 633 O O . THR A 1 74 ? 4.256 10.798 -0.220 1.00 94.31 74 THR A O 1
ATOM 636 N N . MET A 1 75 ? 2.260 11.813 -0.236 1.00 94.62 75 MET A N 1
ATOM 637 C CA . MET A 1 75 ? 1.956 11.452 -1.618 1.00 94.62 75 MET A CA 1
ATOM 638 C C . MET A 1 75 ? 2.922 12.100 -2.619 1.00 94.62 75 MET A C 1
ATOM 640 O O . MET A 1 75 ? 3.351 11.459 -3.572 1.00 94.62 75 MET A O 1
ATOM 644 N N . LYS A 1 76 ? 3.361 13.340 -2.367 1.00 93.38 76 LYS A N 1
ATOM 645 C CA . LYS A 1 76 ? 4.431 13.974 -3.158 1.00 93.38 76 LYS A CA 1
ATOM 646 C C . LYS A 1 76 ? 5.740 13.183 -3.112 1.00 93.38 76 LYS A C 1
ATOM 648 O O . LYS A 1 76 ? 6.385 13.057 -4.148 1.00 93.38 76 LYS A O 1
ATOM 653 N N . HIS A 1 77 ? 6.121 12.657 -1.945 1.00 91.75 77 HIS A N 1
ATOM 654 C CA . HIS A 1 77 ? 7.311 11.808 -1.820 1.00 91.75 77 HIS A CA 1
ATOM 655 C C . HIS A 1 77 ? 7.134 10.486 -2.569 1.00 91.75 77 HIS A C 1
ATOM 657 O O . HIS A 1 77 ? 8.046 10.103 -3.291 1.00 91.75 77 HIS A O 1
ATOM 663 N N . ILE A 1 78 ? 5.957 9.854 -2.466 1.00 91.69 78 ILE A N 1
ATOM 664 C CA . ILE A 1 78 ? 5.623 8.627 -3.208 1.00 91.69 78 ILE A CA 1
ATOM 665 C C . ILE A 1 78 ? 5.764 8.871 -4.716 1.00 91.69 78 ILE A C 1
ATOM 667 O O . ILE A 1 78 ? 6.599 8.241 -5.349 1.00 91.69 78 ILE A O 1
ATOM 671 N N . HIS A 1 79 ? 5.085 9.874 -5.286 1.00 92.38 79 HIS A N 1
ATOM 672 C CA . HIS A 1 79 ? 5.194 10.168 -6.726 1.00 92.38 79 HIS A CA 1
ATOM 673 C C . HIS A 1 79 ? 6.605 10.530 -7.176 1.00 92.38 79 HIS A C 1
ATOM 675 O O . HIS A 1 79 ? 6.984 10.246 -8.313 1.00 92.38 79 HIS A O 1
ATOM 681 N N . TYR A 1 80 ? 7.364 11.230 -6.334 1.00 88.56 80 TYR A N 1
ATOM 682 C CA . TYR A 1 80 ? 8.752 11.552 -6.636 1.00 88.56 80 TYR A CA 1
ATOM 683 C C . TYR A 1 80 ? 9.603 10.282 -6.668 1.00 88.56 80 TYR A C 1
ATOM 685 O O . TYR A 1 80 ? 10.358 10.076 -7.619 1.00 88.56 80 TYR A O 1
ATOM 693 N N . GLU A 1 81 ? 9.446 9.413 -5.671 1.00 83.44 81 GLU A N 1
ATOM 694 C CA . GLU A 1 81 ? 10.126 8.131 -5.629 1.00 83.44 81 GLU A CA 1
ATOM 695 C C . GLU A 1 81 ? 9.706 7.235 -6.787 1.00 83.44 81 GLU A C 1
ATOM 697 O O . GLU A 1 81 ? 10.572 6.641 -7.403 1.00 83.44 81 GLU A O 1
ATOM 702 N N . ASP A 1 82 ? 8.434 7.190 -7.160 1.00 88.25 82 ASP A N 1
ATOM 703 C CA . ASP A 1 82 ? 7.955 6.360 -8.261 1.00 88.25 82 ASP A CA 1
ATOM 704 C C . ASP A 1 82 ? 8.472 6.849 -9.613 1.00 88.25 82 ASP A C 1
ATOM 706 O O . ASP A 1 82 ? 8.931 6.054 -10.432 1.00 88.25 82 ASP A O 1
ATOM 710 N N . LYS A 1 83 ? 8.452 8.165 -9.852 1.00 85.06 83 LYS A N 1
ATOM 711 C CA . LYS A 1 83 ? 9.013 8.754 -11.078 1.00 85.06 83 LYS A CA 1
ATOM 712 C C . LYS A 1 83 ? 10.499 8.499 -11.183 1.00 85.06 83 LYS A C 1
ATOM 714 O O . LYS A 1 83 ? 10.978 8.169 -12.267 1.00 85.06 83 LYS A O 1
ATOM 719 N N . ASN A 1 84 ? 11.200 8.641 -10.064 1.00 79.38 84 ASN A N 1
ATOM 720 C CA . ASN A 1 84 ? 12.593 8.283 -10.001 1.00 79.38 84 ASN A CA 1
ATOM 721 C C . ASN A 1 84 ? 12.726 6.796 -10.307 1.00 79.38 84 ASN A C 1
ATOM 723 O O . ASN A 1 84 ? 13.308 6.399 -11.299 1.00 79.38 84 ASN A O 1
ATOM 727 N N . ASN A 1 85 ? 12.033 5.959 -9.558 1.00 73.81 85 ASN A N 1
ATOM 728 C CA . ASN A 1 85 ? 12.132 4.516 -9.582 1.00 73.81 85 ASN A CA 1
ATOM 729 C C . ASN A 1 85 ? 11.546 3.824 -10.811 1.00 73.81 85 ASN A C 1
ATOM 731 O O . ASN A 1 85 ? 11.437 2.603 -10.812 1.00 73.81 85 ASN A O 1
ATOM 735 N N . GLN A 1 86 ? 11.156 4.580 -11.841 1.00 81.56 86 GLN A N 1
ATOM 736 C CA . GLN A 1 86 ? 10.384 4.090 -12.981 1.00 81.56 86 GLN A CA 1
ATOM 737 C C . GLN A 1 86 ? 9.222 3.178 -12.557 1.00 81.56 86 GLN A C 1
ATOM 739 O O . GLN A 1 86 ? 8.859 2.239 -13.268 1.00 81.56 86 GLN A O 1
ATOM 744 N N . TYR A 1 87 ? 8.618 3.494 -11.408 1.00 83.88 87 TYR A N 1
ATOM 745 C CA . TYR A 1 87 ? 7.503 2.794 -10.778 1.00 83.88 87 TYR A CA 1
ATOM 746 C C . TYR A 1 87 ? 7.836 1.368 -10.315 1.00 83.88 87 TYR A C 1
ATOM 748 O O . TYR A 1 87 ? 6.927 0.567 -10.067 1.00 83.88 87 TYR A O 1
ATOM 756 N N . ILE A 1 88 ? 9.124 1.043 -10.175 1.00 76.69 88 ILE A N 1
ATOM 757 C CA . ILE A 1 88 ? 9.604 -0.253 -9.693 1.00 76.69 88 ILE A CA 1
ATOM 758 C C . ILE A 1 88 ? 9.581 -0.283 -8.167 1.00 76.69 88 ILE A C 1
ATOM 760 O O . ILE A 1 88 ? 8.964 -1.189 -7.638 1.00 76.69 88 ILE A O 1
ATOM 764 N N . THR A 1 89 ? 10.047 0.765 -7.473 1.00 78.88 89 THR A N 1
ATOM 765 C CA . THR A 1 89 ? 10.208 0.847 -5.992 1.00 78.88 89 THR A CA 1
ATOM 766 C C . THR A 1 89 ? 11.340 -0.039 -5.444 1.00 78.88 89 THR A C 1
ATOM 768 O O . THR A 1 89 ? 11.956 -0.787 -6.199 1.00 78.88 89 THR A O 1
ATOM 771 N N . MET A 1 90 ? 11.696 0.083 -4.159 1.00 70.88 90 MET A N 1
ATOM 772 C CA . MET A 1 90 ? 12.855 -0.623 -3.595 1.00 70.88 90 MET A CA 1
ATOM 773 C C . MET A 1 90 ? 12.538 -2.086 -3.270 1.00 70.88 90 MET A C 1
ATOM 775 O O . MET A 1 90 ? 13.340 -2.980 -3.526 1.00 70.88 90 MET A O 1
ATOM 779 N N . ALA A 1 91 ? 11.368 -2.352 -2.693 1.00 70.06 91 ALA A N 1
ATOM 780 C CA . ALA A 1 91 ? 11.033 -3.665 -2.151 1.00 70.06 91 ALA A CA 1
ATOM 781 C C . ALA A 1 91 ? 9.651 -4.139 -2.596 1.00 70.06 91 ALA A C 1
ATOM 783 O O . ALA A 1 91 ? 8.770 -3.347 -2.902 1.00 70.06 91 ALA A O 1
ATOM 784 N N . CYS A 1 92 ? 9.426 -5.452 -2.565 1.00 70.81 92 CYS A N 1
ATOM 785 C CA . CYS A 1 92 ? 8.134 -6.048 -2.916 1.00 70.81 92 CYS A CA 1
ATOM 786 C C . CYS A 1 92 ? 6.984 -5.541 -2.027 1.00 70.81 92 CYS A C 1
ATOM 788 O O . CYS A 1 92 ? 5.886 -5.295 -2.519 1.00 70.81 92 CYS A O 1
ATOM 790 N N . VAL A 1 93 ? 7.241 -5.326 -0.734 1.00 77.81 93 VAL A N 1
ATOM 791 C CA . VAL A 1 93 ? 6.250 -4.777 0.202 1.00 77.81 93 VAL A CA 1
ATOM 792 C C . VAL A 1 93 ? 5.967 -3.308 -0.107 1.00 77.81 93 VAL A C 1
ATOM 794 O O . VAL A 1 93 ? 4.810 -2.898 -0.175 1.00 77.81 93 VAL A O 1
ATOM 797 N N . GLU A 1 94 ? 7.013 -2.517 -0.339 1.00 82.81 94 GLU A N 1
ATOM 798 C CA . GLU A 1 94 ? 6.873 -1.109 -0.708 1.00 82.81 94 GLU A CA 1
ATOM 799 C C . GLU A 1 94 ? 6.118 -0.951 -2.030 1.00 82.81 94 GLU A C 1
ATOM 801 O O . GLU A 1 94 ? 5.170 -0.171 -2.093 1.00 82.81 94 GLU A O 1
ATOM 806 N N . LYS A 1 95 ? 6.445 -1.771 -3.034 1.00 85.25 95 LYS A N 1
ATOM 807 C CA . LYS A 1 95 ? 5.783 -1.806 -4.340 1.00 85.25 95 LYS A CA 1
ATOM 808 C C . LYS A 1 95 ? 4.272 -1.883 -4.213 1.00 85.25 95 LYS A C 1
ATOM 810 O O . LYS A 1 95 ? 3.560 -1.082 -4.816 1.00 85.25 95 LYS A O 1
ATOM 815 N N . VAL A 1 96 ? 3.781 -2.854 -3.444 1.00 88.69 96 VAL A N 1
ATOM 816 C CA . VAL A 1 96 ? 2.340 -3.083 -3.284 1.00 88.69 96 VAL A CA 1
ATOM 817 C C . VAL A 1 96 ? 1.691 -1.914 -2.548 1.00 88.69 96 VAL A C 1
ATOM 819 O O . VAL A 1 96 ? 0.602 -1.481 -2.917 1.00 88.69 96 VAL A O 1
ATOM 822 N N . LEU A 1 97 ? 2.367 -1.364 -1.540 1.00 90.75 97 LEU A N 1
ATOM 823 C CA . LEU A 1 97 ? 1.838 -0.270 -0.730 1.00 90.75 97 LEU A CA 1
ATOM 824 C C . LEU A 1 97 ? 1.802 1.069 -1.473 1.00 90.75 97 LEU A C 1
ATOM 826 O O . LEU A 1 97 ? 0.816 1.792 -1.331 1.00 90.75 97 LEU A O 1
ATOM 830 N N . CYS A 1 98 ? 2.835 1.402 -2.249 1.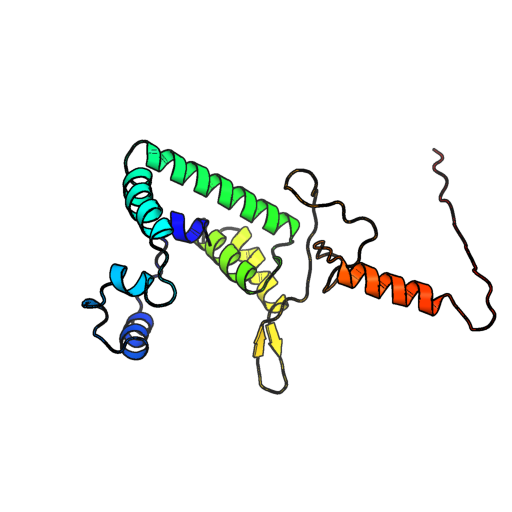00 91.56 98 CYS A N 1
ATOM 831 C CA . CYS A 1 98 ? 2.872 2.608 -3.080 1.00 91.56 98 CYS A CA 1
ATOM 832 C C . CYS A 1 98 ? 1.881 2.493 -4.240 1.00 91.56 98 CYS A C 1
ATOM 834 O O . CYS A 1 98 ? 1.082 3.401 -4.446 1.00 91.56 98 CYS A O 1
ATOM 836 N N . MET A 1 99 ? 1.812 1.327 -4.895 1.00 92.50 99 MET A N 1
ATOM 837 C CA . MET A 1 99 ? 0.801 1.059 -5.921 1.00 92.50 99 MET A CA 1
ATOM 838 C C . MET A 1 99 ? -0.625 1.219 -5.375 1.00 92.50 99 MET A C 1
ATOM 840 O O . MET A 1 99 ? -1.456 1.867 -6.012 1.00 92.50 99 MET A O 1
ATOM 844 N N . LEU A 1 100 ? -0.909 0.667 -4.189 1.00 93.94 100 LEU A N 1
ATOM 845 C CA . LEU A 1 100 ? -2.205 0.832 -3.532 1.00 93.94 100 LEU A CA 1
ATOM 846 C C . LEU A 1 100 ? -2.459 2.297 -3.154 1.00 93.94 100 LEU A C 1
ATOM 848 O O . LEU A 1 100 ? -3.572 2.779 -3.328 1.00 93.94 100 LEU A O 1
ATOM 852 N N . ALA A 1 101 ? -1.449 3.026 -2.675 1.00 93.69 101 ALA A N 1
ATOM 853 C CA . ALA A 1 101 ? -1.580 4.448 -2.368 1.00 93.69 101 ALA A CA 1
ATOM 854 C C . ALA A 1 101 ? -1.933 5.277 -3.618 1.00 93.69 101 ALA A C 1
ATOM 856 O O . ALA A 1 101 ? -2.845 6.099 -3.543 1.00 93.69 101 ALA A O 1
ATOM 857 N N . CYS A 1 102 ? -1.289 5.020 -4.762 1.00 93.81 102 CYS A N 1
ATOM 858 C CA . CYS A 1 102 ? -1.625 5.660 -6.037 1.00 93.81 102 CYS A CA 1
ATOM 859 C C . CYS A 1 102 ? -3.033 5.295 -6.522 1.00 93.81 102 CYS A C 1
ATOM 861 O O . CYS A 1 102 ? -3.728 6.151 -7.057 1.00 93.81 102 CYS A O 1
ATOM 863 N N . TRP A 1 103 ? -3.476 4.052 -6.311 1.00 94.50 103 TRP A N 1
ATOM 864 C CA . TRP A 1 103 ? -4.844 3.641 -6.639 1.00 94.50 103 TRP A CA 1
ATOM 865 C C . TRP A 1 103 ? -5.891 4.343 -5.764 1.00 94.50 103 TRP A C 1
ATOM 867 O O . TRP A 1 103 ? -6.927 4.763 -6.264 1.00 94.50 103 TRP A O 1
ATOM 877 N N . VAL A 1 104 ? -5.620 4.495 -4.462 1.00 93.81 104 VAL A N 1
ATOM 878 C CA . VAL A 1 104 ? -6.505 5.218 -3.531 1.00 93.81 104 VAL A CA 1
ATOM 879 C C . VAL A 1 104 ? -6.587 6.711 -3.870 1.00 93.81 104 VAL A C 1
ATOM 881 O O . VAL A 1 104 ? -7.619 7.331 -3.621 1.00 93.81 104 VAL A O 1
ATOM 884 N N . GLU A 1 105 ? -5.515 7.297 -4.405 1.00 93.12 105 GLU A N 1
ATOM 885 C CA . GLU A 1 105 ? -5.504 8.690 -4.857 1.00 93.12 105 GLU A CA 1
ATOM 886 C C . GLU A 1 105 ? -6.290 8.886 -6.160 1.00 93.12 105 GLU A C 1
ATOM 888 O O . GLU A 1 105 ? -7.188 9.726 -6.201 1.00 93.12 105 GLU A O 1
ATOM 893 N N . ASP A 1 106 ? -5.965 8.119 -7.203 1.00 93.69 106 ASP A N 1
ATOM 894 C CA . ASP A 1 106 ? -6.660 8.136 -8.490 1.00 93.69 106 ASP A CA 1
ATOM 895 C C . ASP A 1 106 ? -6.612 6.741 -9.148 1.00 93.69 106 ASP A C 1
ATOM 897 O O . ASP A 1 106 ? -5.600 6.369 -9.758 1.00 93.69 106 ASP A O 1
ATOM 901 N N . PRO A 1 107 ? -7.716 5.970 -9.094 1.00 91.38 107 PRO A N 1
ATOM 902 C CA . PRO A 1 107 ? -7.794 4.641 -9.698 1.00 91.38 107 PRO A CA 1
ATOM 903 C C . PRO A 1 107 ? -7.544 4.618 -11.212 1.00 91.38 107 PRO A C 1
ATOM 905 O O . PRO A 1 107 ? -7.135 3.587 -11.749 1.00 91.38 107 PRO A O 1
ATOM 908 N N . TYR A 1 108 ? -7.807 5.726 -11.913 1.00 92.81 108 TYR A N 1
ATOM 909 C CA . TYR A 1 108 ? -7.666 5.832 -13.370 1.00 92.81 108 TYR A CA 1
ATOM 910 C C . TYR A 1 108 ? -6.384 6.559 -13.794 1.00 92.81 108 TYR A C 1
ATOM 912 O O . TYR A 1 108 ? -6.094 6.650 -14.997 1.00 92.81 108 TYR A O 1
ATOM 920 N N . GLY A 1 109 ? -5.606 7.022 -12.815 1.00 89.94 109 GLY A N 1
ATOM 921 C CA . GLY A 1 109 ? -4.399 7.803 -13.006 1.00 89.94 109 GLY A CA 1
ATOM 922 C C . GLY A 1 109 ? -3.265 7.018 -13.660 1.00 89.94 109 GLY A C 1
ATOM 923 O O . GLY A 1 109 ? -3.139 5.794 -13.545 1.00 89.94 109 GLY A O 1
ATOM 924 N N . ASP A 1 110 ? -2.384 7.746 -14.342 1.00 92.88 110 ASP A N 1
ATOM 925 C CA . ASP A 1 110 ? -1.246 7.150 -15.044 1.00 92.88 110 ASP A CA 1
ATOM 926 C C . ASP A 1 110 ? -0.226 6.519 -14.090 1.00 92.88 110 ASP A C 1
ATOM 928 O O . ASP A 1 110 ? 0.415 5.532 -14.453 1.00 92.88 110 ASP A O 1
ATOM 932 N N . SER A 1 111 ? -0.078 7.046 -12.868 1.00 90.62 111 SER A N 1
ATOM 933 C CA . SER A 1 111 ? 0.837 6.483 -11.865 1.00 90.62 111 SER A CA 1
ATOM 934 C C . SER A 1 111 ? 0.466 5.040 -11.514 1.00 90.62 111 SER A C 1
ATOM 936 O O . SER A 1 111 ? 1.327 4.161 -11.540 1.00 90.62 111 SER A O 1
ATOM 938 N N . PHE A 1 112 ? -0.821 4.758 -11.282 1.00 93.00 112 PHE A N 1
ATOM 939 C CA . PHE A 1 112 ? -1.284 3.400 -10.993 1.00 93.00 112 PHE A CA 1
ATOM 940 C C . PHE A 1 112 ? -1.062 2.452 -12.181 1.00 93.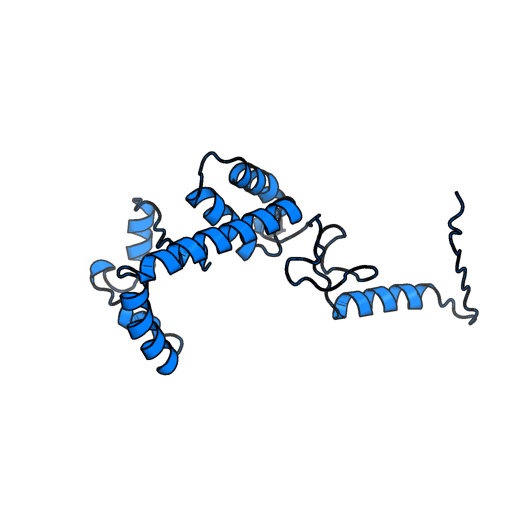00 112 PHE A C 1
ATOM 942 O O . PHE A 1 112 ? -0.512 1.363 -12.011 1.00 93.00 112 PHE A O 1
ATOM 949 N N . LYS A 1 113 ? -1.390 2.886 -13.406 1.00 92.25 113 LYS A N 1
ATOM 950 C CA . LYS A 1 113 ? -1.155 2.095 -14.630 1.00 92.25 113 LYS A CA 1
ATOM 951 C C . LYS A 1 113 ? 0.324 1.751 -14.828 1.00 92.25 113 LYS A C 1
ATOM 953 O O . LYS A 1 113 ? 0.648 0.624 -15.196 1.00 92.25 113 LYS A O 1
ATOM 958 N N . LYS A 1 114 ? 1.230 2.694 -14.551 1.00 91.62 114 LYS A N 1
ATOM 959 C CA . LYS A 1 114 ? 2.682 2.463 -14.630 1.00 91.62 114 LYS A CA 1
ATOM 960 C C . LYS A 1 114 ? 3.167 1.486 -13.560 1.00 91.62 114 LYS A C 1
ATOM 962 O O . LYS A 1 114 ? 3.989 0.626 -13.867 1.00 91.62 114 LYS A O 1
ATOM 967 N N . HIS A 1 115 ? 2.624 1.545 -12.342 1.00 90.75 115 HIS A N 1
ATOM 968 C CA . HIS A 1 115 ? 2.901 0.521 -11.332 1.00 90.75 115 HIS A CA 1
ATOM 969 C C . HIS A 1 115 ? 2.443 -0.869 -11.769 1.00 90.75 115 HIS A C 1
ATOM 971 O O . HIS A 1 115 ? 3.221 -1.813 -11.611 1.00 90.75 115 HIS A O 1
ATOM 977 N N . LEU A 1 116 ? 1.232 -0.984 -12.329 1.00 89.81 116 LEU A N 1
ATOM 978 C CA . LEU A 1 116 ? 0.688 -2.245 -12.842 1.00 89.81 116 LEU A CA 1
ATOM 979 C C . LEU A 1 116 ? 1.564 -2.836 -13.951 1.00 89.81 116 LEU A C 1
ATOM 981 O O . LEU A 1 116 ? 1.868 -4.025 -13.918 1.00 89.81 116 LEU A O 1
ATOM 985 N N . ALA A 1 117 ? 2.020 -2.008 -14.895 1.00 88.75 117 ALA A N 1
ATOM 986 C CA . ALA A 1 117 ? 2.894 -2.444 -15.986 1.00 88.75 117 ALA A CA 1
ATOM 987 C C . ALA A 1 117 ? 4.227 -3.040 -15.493 1.00 88.75 117 ALA A C 1
ATOM 989 O O . ALA A 1 117 ? 4.810 -3.881 -16.167 1.00 88.75 117 ALA A O 1
ATOM 990 N N . ARG A 1 118 ? 4.680 -2.627 -14.304 1.00 82.75 118 ARG A N 1
ATOM 991 C CA . ARG A 1 118 ? 5.917 -3.064 -13.639 1.00 82.75 118 ARG A CA 1
ATOM 992 C C . ARG A 1 118 ? 5.699 -4.188 -12.615 1.00 82.75 118 ARG A C 1
ATOM 994 O O . ARG A 1 118 ? 6.585 -4.463 -11.815 1.00 82.75 118 ARG A O 1
ATOM 1001 N N . LEU A 1 119 ? 4.504 -4.783 -12.538 1.00 81.69 119 LEU A N 1
ATOM 1002 C CA . LEU A 1 119 ? 4.253 -5.947 -11.675 1.00 81.69 119 LEU A CA 1
ATOM 1003 C C . LEU A 1 119 ? 4.938 -7.237 -12.155 1.00 81.69 119 LEU A C 1
ATOM 1005 O O . LEU A 1 119 ? 5.427 -7.962 -11.291 1.00 81.69 119 LEU A O 1
ATOM 1009 N N . PRO A 1 120 ? 5.018 -7.544 -13.467 1.00 78.12 120 PRO A N 1
ATOM 1010 C CA . PRO A 1 120 ? 5.716 -8.740 -13.942 1.00 78.12 120 PRO A CA 1
ATOM 1011 C C . PRO A 1 120 ? 7.189 -8.788 -13.522 1.00 78.12 120 PRO A C 1
ATOM 1013 O O . PRO A 1 120 ? 7.699 -9.869 -13.252 1.00 78.12 120 PRO A O 1
ATOM 1016 N N . ASP A 1 121 ? 7.835 -7.628 -13.369 1.00 67.56 121 ASP A N 1
ATOM 1017 C CA . ASP A 1 121 ? 9.224 -7.501 -12.898 1.00 67.56 121 ASP A CA 1
ATOM 1018 C C . ASP A 1 121 ? 9.415 -8.091 -11.488 1.00 67.56 121 ASP A C 1
ATOM 1020 O O . ASP A 1 121 ? 10.508 -8.516 -11.117 1.00 67.56 121 ASP A O 1
ATOM 1024 N N . TYR A 1 122 ? 8.330 -8.152 -10.709 1.00 65.75 122 TYR A N 1
ATOM 1025 C CA . TYR A 1 122 ? 8.308 -8.727 -9.373 1.00 65.75 122 TYR A CA 1
ATOM 1026 C C . TYR A 1 122 ? 7.921 -10.203 -9.345 1.00 65.75 122 TYR A C 1
ATOM 1028 O O . TYR A 1 122 ? 8.027 -10.799 -8.284 1.00 65.75 122 TYR A O 1
ATOM 1036 N N . ILE A 1 123 ? 7.451 -10.809 -10.438 1.00 68.88 123 ILE A N 1
ATOM 1037 C CA . ILE A 1 123 ? 6.889 -12.167 -10.446 1.00 68.88 123 ILE A CA 1
ATOM 1038 C C . ILE A 1 123 ? 7.853 -13.118 -11.167 1.00 68.88 123 ILE A C 1
ATOM 1040 O O . ILE A 1 123 ? 8.255 -12.868 -12.300 1.00 68.88 123 ILE A O 1
ATOM 1044 N N . TRP A 1 124 ? 8.208 -14.243 -10.542 1.00 59.03 124 TRP A N 1
ATOM 1045 C CA . TRP A 1 124 ? 9.067 -15.262 -11.147 1.00 59.03 124 TRP A CA 1
ATOM 1046 C C . TRP A 1 124 ? 8.538 -16.685 -10.939 1.00 59.03 124 TRP A C 1
ATOM 1048 O O . TRP A 1 124 ? 7.923 -16.991 -9.923 1.00 59.03 124 TRP A O 1
ATOM 1058 N N . MET A 1 125 ? 8.775 -17.558 -11.919 1.00 62.00 125 MET A N 1
ATOM 1059 C CA . MET A 1 125 ? 8.407 -18.977 -11.871 1.00 62.00 125 MET A CA 1
ATOM 1060 C C . MET A 1 125 ? 9.549 -19.801 -11.276 1.00 62.00 125 MET A C 1
ATOM 1062 O O . MET A 1 125 ? 10.582 -19.966 -11.923 1.00 62.00 125 MET A O 1
ATOM 1066 N N . ALA A 1 126 ? 9.347 -20.317 -10.070 1.00 53.34 126 ALA A N 1
ATOM 1067 C CA . ALA A 1 126 ? 10.230 -21.261 -9.400 1.00 53.34 126 ALA A CA 1
ATOM 1068 C C . ALA A 1 126 ? 9.826 -22.715 -9.668 1.00 53.34 126 ALA A C 1
ATOM 1070 O O . ALA A 1 126 ? 8.726 -22.981 -10.155 1.00 53.34 126 ALA A O 1
ATOM 1071 N N . GLU A 1 127 ? 10.702 -23.662 -9.318 1.00 60.06 127 GLU A N 1
ATOM 1072 C CA . GLU A 1 127 ? 10.433 -25.108 -9.423 1.00 60.06 127 GLU A CA 1
ATOM 1073 C C . GLU A 1 127 ? 9.179 -25.533 -8.635 1.00 60.06 127 GLU A C 1
ATOM 1075 O O . GLU A 1 127 ? 8.480 -26.464 -9.023 1.00 60.06 127 GLU A O 1
ATOM 1080 N N . ASP A 1 128 ? 8.866 -24.808 -7.561 1.00 67.94 128 ASP A N 1
ATOM 1081 C CA . ASP A 1 128 ? 7.723 -24.986 -6.663 1.00 67.94 128 ASP A CA 1
ATOM 1082 C C . ASP A 1 128 ? 6.572 -23.989 -6.912 1.00 67.94 128 ASP A C 1
ATOM 1084 O O . ASP A 1 128 ? 5.604 -23.968 -6.151 1.00 67.94 128 ASP A O 1
ATOM 1088 N N . GLY A 1 129 ? 6.639 -23.175 -7.974 1.00 67.94 129 GLY A N 1
ATOM 1089 C CA . GLY A 1 129 ? 5.546 -22.296 -8.407 1.00 67.94 129 GLY A CA 1
ATOM 1090 C C . GLY A 1 129 ? 5.894 -20.808 -8.493 1.00 67.94 129 GLY A C 1
ATOM 1091 O O . GLY A 1 129 ? 7.054 -20.406 -8.491 1.00 67.94 129 GLY A O 1
ATOM 1092 N N . ILE A 1 130 ? 4.868 -19.963 -8.618 1.00 70.19 130 ILE A N 1
ATOM 1093 C CA . ILE A 1 130 ? 5.032 -18.512 -8.788 1.00 70.19 130 ILE A CA 1
ATOM 1094 C C . ILE A 1 130 ? 5.464 -17.864 -7.465 1.00 70.19 130 ILE A C 1
ATOM 1096 O O . ILE A 1 130 ? 4.813 -18.036 -6.436 1.00 70.19 130 ILE A O 1
ATOM 1100 N N . LYS A 1 131 ? 6.529 -17.063 -7.507 1.00 60.44 131 LYS A N 1
ATOM 1101 C CA . LYS A 1 131 ? 7.109 -16.333 -6.373 1.00 60.44 131 LYS A CA 1
ATOM 1102 C C . LYS A 1 131 ? 7.288 -14.855 -6.703 1.00 60.44 131 LYS A C 1
ATOM 1104 O O . LYS A 1 131 ? 7.397 -14.484 -7.867 1.00 60.44 131 LYS A O 1
ATOM 1109 N N . MET A 1 132 ? 7.348 -14.012 -5.671 1.00 60.06 132 MET A N 1
ATOM 1110 C CA . MET A 1 132 ? 7.483 -12.562 -5.823 1.00 60.06 132 MET A CA 1
ATOM 1111 C C . MET A 1 132 ? 8.847 -12.058 -5.310 1.00 60.06 132 MET A C 1
ATOM 1113 O O . MET A 1 132 ? 9.147 -12.227 -4.130 1.00 60.06 132 MET A O 1
ATOM 1117 N N . GLN A 1 133 ? 9.678 -11.451 -6.167 1.00 49.22 133 GLN A N 1
ATOM 1118 C CA . GLN A 1 133 ? 11.025 -10.953 -5.841 1.00 49.22 133 GLN A CA 1
ATOM 1119 C C . GLN A 1 133 ? 11.417 -9.742 -6.711 1.00 49.22 133 GLN A C 1
ATOM 1121 O O . GLN A 1 133 ? 11.131 -9.726 -7.899 1.00 49.22 133 GLN A O 1
ATOM 1126 N N . VAL A 1 134 ? 12.082 -8.739 -6.121 1.00 44.34 134 VAL A N 1
ATOM 1127 C CA . VAL A 1 134 ? 12.585 -7.533 -6.816 1.00 44.34 134 VAL A CA 1
ATOM 1128 C C . VAL A 1 134 ? 13.671 -7.922 -7.825 1.00 44.34 134 VAL A C 1
ATOM 1130 O O . VAL A 1 134 ? 14.602 -8.640 -7.451 1.00 44.34 134 VAL A O 1
ATOM 1133 N N . ARG A 1 135 ? 13.582 -7.416 -9.061 1.00 40.12 135 ARG A N 1
ATOM 1134 C CA . ARG A 1 135 ? 14.625 -7.579 -10.088 1.00 40.12 135 ARG A CA 1
ATOM 1135 C C . ARG A 1 135 ? 15.299 -6.261 -10.498 1.00 40.12 135 ARG A C 1
ATOM 1137 O O . ARG A 1 135 ? 16.516 -6.258 -10.588 1.00 40.12 135 ARG A O 1
ATOM 1144 N N . ASP A 1 136 ? 14.555 -5.149 -10.600 1.00 39.44 136 ASP A N 1
ATOM 1145 C CA . ASP A 1 136 ? 15.020 -3.919 -11.277 1.00 39.44 136 ASP A CA 1
ATOM 1146 C C . ASP A 1 136 ? 14.848 -2.592 -10.458 1.00 39.44 136 ASP A C 1
ATOM 1148 O O . ASP A 1 136 ? 14.728 -2.579 -9.232 1.00 39.44 136 ASP A O 1
ATOM 1152 N N . ASN A 1 137 ? 14.880 -1.419 -11.116 1.00 35.66 137 ASN A N 1
ATOM 1153 C CA . ASN A 1 137 ? 15.841 -0.370 -10.785 1.00 35.66 137 ASN A CA 1
ATOM 1154 C C . ASN A 1 137 ? 15.448 1.126 -11.198 1.00 35.66 137 ASN A C 1
ATOM 1156 O O . ASN A 1 137 ? 14.936 1.304 -12.298 1.00 35.66 137 ASN A O 1
ATOM 1160 N N . PRO A 1 138 ? 15.663 2.219 -10.391 1.00 42.72 138 PRO A N 1
ATOM 1161 C CA . PRO A 1 138 ? 15.413 3.685 -10.650 1.00 42.72 138 PRO A CA 1
ATOM 1162 C C . PRO A 1 138 ? 16.304 4.660 -11.500 1.00 42.72 138 PRO A C 1
ATOM 1164 O O . PRO A 1 138 ? 17.408 4.410 -11.939 1.00 42.72 138 PRO A O 1
ATOM 1167 N N . TYR A 1 139 ? 15.845 5.909 -11.649 1.00 41.19 139 TYR A N 1
ATOM 1168 C CA . TYR A 1 139 ? 16.396 7.089 -12.354 1.00 41.19 139 TYR A CA 1
ATOM 1169 C C . TYR A 1 139 ? 16.160 8.391 -11.527 1.00 41.19 139 TYR A C 1
ATOM 1171 O O . TYR A 1 139 ? 15.359 8.362 -10.607 1.00 41.19 139 TYR A O 1
ATOM 1179 N N . GLY A 1 140 ? 16.818 9.542 -11.783 1.00 58.34 140 GLY A N 1
ATOM 1180 C CA . GLY A 1 140 ? 16.425 10.862 -11.197 1.00 58.34 140 GLY A CA 1
ATOM 1181 C C . GLY A 1 140 ? 17.520 11.763 -10.582 1.00 58.34 140 GLY A C 1
ATOM 1182 O O . GLY A 1 140 ? 18.697 11.473 -10.724 1.00 58.34 140 GLY A O 1
ATOM 1183 N N . ASP A 1 141 ? 17.151 12.887 -9.934 1.00 50.56 141 ASP A N 1
ATOM 1184 C CA . ASP A 1 141 ? 18.078 13.836 -9.258 1.00 50.56 141 ASP A CA 1
ATOM 1185 C C . ASP A 1 141 ? 17.919 13.781 -7.729 1.00 50.56 141 ASP A C 1
ATOM 1187 O O . ASP A 1 141 ? 16.893 14.184 -7.183 1.00 50.56 141 ASP A O 1
ATOM 1191 N N . PHE A 1 142 ? 18.933 13.246 -7.046 1.00 52.47 142 PHE A N 1
ATOM 1192 C CA . PHE A 1 142 ? 18.824 12.577 -5.741 1.00 52.47 142 PHE A CA 1
ATOM 1193 C C . PHE A 1 142 ? 19.205 13.442 -4.526 1.00 52.47 142 PHE A C 1
ATOM 1195 O O . PHE A 1 142 ? 18.997 13.032 -3.383 1.00 52.47 142 PHE A O 1
ATOM 1202 N N . ARG A 1 143 ? 19.789 14.629 -4.739 1.00 45.88 143 ARG A N 1
ATOM 1203 C CA . ARG A 1 143 ? 20.352 15.457 -3.651 1.00 45.88 143 ARG A CA 1
ATOM 1204 C C . ARG A 1 143 ? 19.307 16.155 -2.777 1.00 45.88 143 ARG A C 1
ATOM 1206 O O . ARG A 1 143 ? 19.614 16.489 -1.639 1.00 45.88 143 ARG A O 1
ATOM 1213 N N . SER A 1 144 ? 18.092 16.372 -3.273 1.00 48.78 144 SER A N 1
ATOM 1214 C CA . SER A 1 144 ? 17.045 17.116 -2.555 1.00 48.78 144 SER A CA 1
ATOM 1215 C C . SER A 1 144 ? 16.196 16.262 -1.603 1.00 48.78 144 SER A C 1
ATOM 1217 O O . SER A 1 144 ? 15.394 16.818 -0.859 1.00 48.78 144 SER A O 1
ATOM 1219 N N . MET A 1 145 ? 16.367 14.932 -1.604 1.00 50.59 145 MET A N 1
ATOM 1220 C CA . MET A 1 145 ? 15.494 13.976 -0.897 1.00 50.59 145 MET A CA 1
ATOM 1221 C C . MET A 1 145 ? 16.262 13.008 0.019 1.00 50.59 145 MET A C 1
ATOM 1223 O O . MET A 1 145 ? 15.915 11.838 0.133 1.00 50.59 145 MET A O 1
ATOM 1227 N N . TYR A 1 146 ? 17.315 13.501 0.680 1.00 53.00 146 TYR A N 1
ATOM 1228 C CA . TYR A 1 146 ? 18.075 12.769 1.709 1.00 53.00 146 TYR A CA 1
ATOM 1229 C C . TYR A 1 146 ? 18.764 11.466 1.240 1.00 53.00 146 TYR A C 1
ATOM 1231 O O . TYR A 1 146 ? 18.987 10.563 2.045 1.00 53.00 146 TYR A O 1
ATOM 1239 N N . LYS A 1 147 ? 19.156 11.354 -0.040 1.00 47.84 147 LYS A N 1
ATOM 1240 C CA . LYS A 1 147 ? 19.990 10.238 -0.535 1.00 47.84 147 LYS A CA 1
ATOM 1241 C C . LYS A 1 147 ? 21.492 10.568 -0.464 1.00 47.84 147 LYS A C 1
ATOM 1243 O O . LYS A 1 147 ? 21.910 11.680 -0.785 1.00 47.84 147 LYS A O 1
ATOM 1248 N N . HIS A 1 148 ? 22.317 9.587 -0.081 1.00 40.75 148 HIS A N 1
ATOM 1249 C CA . HIS A 1 148 ? 23.787 9.674 -0.141 1.00 40.75 148 HIS A CA 1
ATOM 1250 C C . HIS A 1 148 ? 24.311 9.580 -1.591 1.00 40.75 148 HIS A C 1
ATOM 1252 O O . HIS A 1 148 ? 23.692 8.937 -2.436 1.00 40.75 148 HIS A O 1
ATOM 1258 N N . ILE A 1 149 ? 25.469 10.196 -1.876 1.00 41.53 149 ILE A N 1
ATOM 1259 C CA . ILE A 1 149 ? 26.134 10.191 -3.199 1.00 41.53 149 ILE A CA 1
ATOM 1260 C C . ILE A 1 149 ? 26.502 8.751 -3.595 1.00 41.53 149 ILE A C 1
ATOM 1262 O O . ILE A 1 149 ? 27.114 8.049 -2.798 1.00 41.53 149 ILE A O 1
ATOM 1266 N N . SER A 1 150 ? 26.131 8.329 -4.808 1.00 43.16 150 SER A N 1
ATOM 1267 C CA . SER A 1 150 ? 26.211 6.941 -5.305 1.00 43.16 150 SER A CA 1
ATOM 1268 C C . SER A 1 150 ? 27.174 6.716 -6.478 1.00 43.16 150 SER A C 1
ATOM 1270 O O . SER A 1 150 ? 27.166 5.673 -7.127 1.00 43.16 150 SER A O 1
ATOM 1272 N N . MET A 1 151 ? 28.025 7.695 -6.788 1.00 32.59 151 MET A N 1
ATOM 1273 C CA . MET A 1 151 ? 28.958 7.589 -7.909 1.00 32.59 151 MET A CA 1
ATOM 1274 C C . MET A 1 151 ? 30.131 6.661 -7.546 1.00 32.59 151 MET A C 1
ATOM 1276 O O . MET A 1 151 ? 30.986 7.031 -6.747 1.00 32.59 151 MET A O 1
ATOM 1280 N N . GLY A 1 152 ? 30.164 5.460 -8.137 1.00 32.62 152 GLY A N 1
ATOM 1281 C CA . GLY A 1 152 ? 31.233 4.462 -7.954 1.00 32.62 152 GLY A CA 1
ATOM 1282 C C . GLY A 1 152 ? 30.911 3.304 -6.997 1.00 32.62 152 GLY A C 1
ATOM 1283 O O . GLY A 1 152 ? 31.756 2.426 -6.819 1.00 32.62 152 GLY A O 1
ATOM 1284 N N . SER A 1 153 ? 29.715 3.277 -6.402 1.00 32.50 153 SER A N 1
ATOM 1285 C CA . SER A 1 153 ? 29.232 2.184 -5.549 1.00 32.50 153 SER A CA 1
ATOM 1286 C C . SER A 1 153 ? 28.456 1.123 -6.344 1.00 32.50 153 SER A C 1
ATOM 1288 O O . SER A 1 153 ? 27.960 1.386 -7.439 1.00 32.50 153 SER A O 1
ATOM 1290 N N . TRP A 1 154 ? 28.378 -0.094 -5.797 1.00 37.62 154 TRP A N 1
ATOM 1291 C CA . TRP A 1 154 ? 27.631 -1.217 -6.376 1.00 37.62 154 TRP A CA 1
ATOM 1292 C C . TRP A 1 154 ? 26.387 -1.513 -5.526 1.00 37.62 154 TRP A C 1
ATOM 1294 O O . TRP A 1 154 ? 26.444 -1.537 -4.294 1.00 37.62 154 TRP A O 1
ATOM 1304 N N . THR A 1 155 ? 25.259 -1.699 -6.200 1.00 42.28 155 THR A N 1
ATOM 1305 C CA . THR A 1 155 ? 23.912 -1.963 -5.666 1.00 42.28 155 THR A CA 1
ATOM 1306 C C . THR A 1 155 ? 23.688 -3.478 -5.503 1.00 42.28 155 THR A C 1
ATOM 1308 O O . THR A 1 155 ? 24.464 -4.277 -6.022 1.00 42.28 155 THR A O 1
ATOM 1311 N N . PHE A 1 156 ? 22.663 -3.897 -4.749 1.00 48.34 156 PHE A N 1
ATOM 1312 C CA . PHE A 1 156 ? 22.407 -5.321 -4.448 1.00 48.34 156 PHE A CA 1
ATOM 1313 C C . PHE A 1 156 ? 21.863 -6.128 -5.645 1.00 48.34 156 PHE A C 1
ATOM 1315 O O . PHE A 1 156 ? 22.147 -7.321 -5.748 1.00 48.34 156 PHE A O 1
ATOM 1322 N N . SER A 1 157 ? 21.110 -5.479 -6.540 1.00 50.53 157 SER A N 1
ATOM 1323 C CA . SER A 1 157 ? 20.462 -6.107 -7.704 1.00 50.53 157 SER A CA 1
ATOM 1324 C C . SER A 1 157 ? 21.122 -5.655 -9.017 1.00 50.53 157 SER A C 1
ATOM 1326 O O . SER A 1 157 ? 22.161 -6.208 -9.366 1.00 50.53 157 SER A O 1
ATOM 1328 N N . ASP A 1 158 ? 20.607 -4.628 -9.709 1.00 44.97 158 ASP A N 1
ATOM 1329 C CA . ASP A 1 158 ? 21.152 -4.168 -11.005 1.00 44.97 158 ASP A CA 1
ATOM 1330 C C . ASP A 1 158 ? 21.658 -2.698 -10.969 1.00 44.97 158 ASP A C 1
ATOM 1332 O O . ASP A 1 158 ? 21.605 -2.050 -9.919 1.00 44.97 158 ASP A O 1
ATOM 1336 N N . ARG A 1 159 ? 21.976 -2.075 -12.121 1.00 40.53 159 ARG A N 1
ATOM 1337 C CA . ARG A 1 159 ? 22.411 -0.655 -12.241 1.00 40.53 159 ARG A CA 1
ATOM 1338 C C . ARG A 1 159 ? 21.386 0.438 -11.894 1.00 40.53 159 ARG A C 1
ATOM 1340 O O . ARG A 1 159 ? 21.719 1.334 -11.126 1.00 40.53 159 ARG A O 1
ATOM 1347 N N . ASP A 1 160 ? 20.195 0.453 -12.487 1.00 39.41 160 ASP A N 1
ATOM 1348 C CA . ASP A 1 160 ? 19.241 1.548 -12.237 1.00 39.41 160 ASP A CA 1
ATOM 1349 C C . ASP A 1 160 ? 18.731 1.632 -10.735 1.00 39.41 160 ASP A C 1
ATOM 1351 O O . ASP A 1 160 ? 18.353 2.691 -10.283 1.00 39.41 160 ASP A O 1
ATOM 1355 N N . HIS A 1 161 ? 18.873 0.627 -9.845 1.00 50.97 161 HIS A N 1
ATOM 1356 C CA . HIS A 1 161 ? 18.471 0.469 -8.422 1.00 50.97 161 HIS A CA 1
ATOM 1357 C C . HIS A 1 161 ? 19.353 1.271 -7.545 1.00 50.97 161 HIS A C 1
ATOM 1359 O O . HIS A 1 161 ? 19.946 0.693 -6.670 1.00 50.97 161 HIS A O 1
ATOM 1365 N N . GLY A 1 162 ? 19.482 2.572 -7.763 1.00 48.41 162 GLY A N 1
ATOM 1366 C CA . GLY A 1 162 ? 20.459 3.452 -7.119 1.00 48.41 162 GLY A CA 1
ATOM 1367 C C . GLY A 1 162 ? 20.484 3.499 -5.575 1.00 48.41 162 GLY A C 1
ATOM 1368 O O . GLY A 1 162 ? 21.004 4.462 -5.019 1.00 48.41 162 GLY A O 1
ATOM 1369 N N . TRP A 1 163 ? 19.940 2.506 -4.871 1.00 50.59 163 TRP A N 1
ATOM 1370 C CA . TRP A 1 163 ? 20.220 2.087 -3.503 1.00 50.59 163 TRP A CA 1
ATOM 1371 C C . TRP A 1 163 ? 21.520 1.284 -3.397 1.00 50.59 163 TRP A C 1
ATOM 1373 O O . TRP A 1 163 ? 21.595 0.063 -3.538 1.00 50.59 163 TRP A O 1
ATOM 1383 N N . GLN A 1 164 ? 22.574 2.031 -3.119 1.00 47.41 164 GLN A N 1
ATOM 1384 C CA . GLN A 1 164 ? 23.876 1.513 -2.734 1.00 47.41 164 GLN A CA 1
ATOM 1385 C C . GLN A 1 164 ? 23.845 0.805 -1.375 1.00 47.41 164 GLN A C 1
ATOM 1387 O O . GLN A 1 164 ? 23.222 1.283 -0.428 1.00 47.41 164 GLN A O 1
ATOM 1392 N N . VAL A 1 165 ? 24.591 -0.295 -1.272 1.00 57.19 165 VAL A N 1
ATOM 1393 C CA . VAL A 1 165 ? 24.820 -1.026 -0.019 1.00 57.19 165 VAL A CA 1
ATOM 1394 C C . VAL A 1 165 ? 26.332 -1.120 0.203 1.00 57.19 165 VAL A C 1
ATOM 1396 O O . VAL A 1 165 ? 27.076 -1.524 -0.699 1.00 57.19 165 VAL A O 1
ATOM 1399 N N . SER A 1 166 ? 26.808 -0.715 1.386 1.00 50.56 166 SER A N 1
ATOM 1400 C CA . SER A 1 166 ? 28.243 -0.653 1.732 1.00 50.56 166 SER A CA 1
ATOM 1401 C C . SER A 1 166 ? 28.957 -1.987 1.522 1.00 50.56 166 SER A C 1
ATOM 1403 O O . SER A 1 166 ? 30.069 -2.048 0.987 1.00 50.56 166 SER A O 1
ATOM 1405 N N . ASP A 1 167 ? 28.282 -3.066 1.893 1.00 52.38 167 ASP A N 1
ATOM 1406 C CA . ASP A 1 167 ? 28.867 -4.401 1.963 1.00 52.38 167 ASP A CA 1
ATOM 1407 C C . ASP A 1 167 ? 29.079 -4.965 0.552 1.00 52.38 167 ASP A C 1
ATOM 1409 O O . ASP A 1 167 ? 30.103 -5.577 0.246 1.00 52.38 167 ASP A O 1
ATOM 1413 N N . TYR A 1 168 ? 28.164 -4.641 -0.362 1.00 54.66 168 TYR A N 1
ATOM 1414 C CA . TYR A 1 168 ? 28.210 -5.088 -1.751 1.00 54.66 168 TYR A CA 1
ATOM 1415 C C . TYR A 1 168 ? 29.218 -4.307 -2.597 1.00 54.66 168 TYR A C 1
ATOM 1417 O O . TYR A 1 168 ? 29.881 -4.869 -3.473 1.00 54.66 168 TYR A O 1
ATOM 1425 N N . THR A 1 169 ? 29.397 -3.018 -2.296 1.00 51.66 169 THR A N 1
ATOM 1426 C CA . THR A 1 169 ? 30.461 -2.202 -2.898 1.00 51.66 169 THR A CA 1
ATOM 1427 C C . THR A 1 169 ? 31.836 -2.744 -2.516 1.00 51.66 169 THR A C 1
ATOM 1429 O O . THR A 1 169 ? 32.718 -2.850 -3.368 1.00 51.66 169 THR A O 1
ATOM 1432 N N . THR A 1 170 ? 31.995 -3.165 -1.261 1.00 62.62 170 THR A N 1
ATOM 1433 C CA . THR A 1 170 ? 33.242 -3.747 -0.752 1.00 62.62 170 THR A CA 1
ATOM 1434 C C . THR A 1 170 ? 33.553 -5.090 -1.420 1.00 62.62 170 THR A C 1
ATOM 1436 O O . THR A 1 170 ? 34.669 -5.295 -1.900 1.00 62.62 170 THR A O 1
ATOM 1439 N N . GLU A 1 171 ? 32.569 -5.983 -1.546 1.00 64.12 171 GLU A N 1
ATOM 1440 C CA . GLU A 1 171 ? 32.749 -7.285 -2.209 1.00 64.12 171 GLU A CA 1
ATOM 1441 C C . GLU A 1 171 ? 32.956 -7.166 -3.732 1.00 64.12 171 GLU A C 1
ATOM 1443 O O . GLU A 1 171 ? 33.777 -7.882 -4.318 1.00 64.12 171 GLU A O 1
ATOM 1448 N N . SER A 1 172 ? 32.290 -6.212 -4.386 1.00 59.31 172 SER A N 1
ATOM 1449 C CA . SER A 1 172 ? 32.484 -5.936 -5.817 1.00 59.31 172 SER A CA 1
ATOM 1450 C C . SER A 1 172 ? 33.868 -5.343 -6.097 1.00 59.31 172 SER A C 1
ATOM 1452 O O . SER A 1 172 ? 34.558 -5.781 -7.024 1.00 59.31 172 SER A O 1
ATOM 1454 N N . LEU A 1 173 ? 34.328 -4.411 -5.253 1.00 60.19 173 LEU A N 1
ATOM 1455 C CA . LEU A 1 173 ? 35.675 -3.845 -5.325 1.00 60.19 173 LEU A CA 1
ATOM 1456 C C . LEU A 1 173 ? 36.746 -4.917 -5.077 1.00 60.19 173 LEU A C 1
ATOM 1458 O O . LEU A 1 173 ? 37.732 -4.988 -5.808 1.00 60.19 173 LEU A O 1
ATOM 1462 N N . LYS A 1 174 ? 36.524 -5.808 -4.108 1.00 68.62 174 LYS A N 1
ATOM 1463 C CA . LYS A 1 174 ? 37.402 -6.947 -3.812 1.00 68.62 174 LYS A CA 1
ATOM 1464 C C . LYS A 1 174 ? 37.522 -7.912 -4.993 1.00 68.62 174 LYS A C 1
ATOM 1466 O O . LYS A 1 174 ? 38.633 -8.321 -5.320 1.00 68.62 174 LYS A O 1
ATOM 1471 N N . LYS A 1 175 ? 36.425 -8.230 -5.694 1.00 65.69 175 LYS A N 1
ATOM 1472 C CA . LYS A 1 175 ? 36.468 -9.046 -6.925 1.00 65.69 175 LYS A CA 1
ATOM 1473 C C . LYS A 1 175 ? 37.205 -8.349 -8.073 1.00 65.69 175 LYS A C 1
ATOM 1475 O O . LYS A 1 175 ? 37.959 -9.006 -8.788 1.00 65.69 175 LYS A O 1
ATOM 1480 N N . LEU A 1 176 ? 37.014 -7.041 -8.252 1.00 58.09 176 LEU A N 1
ATOM 1481 C CA . LEU A 1 176 ? 37.712 -6.248 -9.274 1.00 58.09 176 LEU A CA 1
ATOM 1482 C C . LEU A 1 176 ? 39.221 -6.154 -9.010 1.00 58.09 176 LEU A C 1
ATOM 1484 O O . LEU A 1 176 ? 40.017 -6.330 -9.932 1.00 58.09 176 LEU A O 1
ATOM 1488 N N . LEU A 1 177 ? 39.616 -5.930 -7.756 1.00 63.50 177 LEU A N 1
ATOM 1489 C CA . LEU A 1 177 ? 41.020 -5.905 -7.344 1.00 63.50 177 LEU A CA 1
ATOM 1490 C C . LEU A 1 177 ? 41.650 -7.304 -7.404 1.00 63.50 177 LEU A C 1
ATOM 1492 O O . LEU A 1 177 ? 42.766 -7.445 -7.898 1.00 63.50 177 LEU A O 1
ATOM 1496 N N . GLY A 1 178 ? 40.913 -8.345 -7.007 1.00 59.09 178 GLY A N 1
ATOM 1497 C CA . GLY A 1 178 ? 41.355 -9.739 -7.091 1.00 59.09 178 GLY A CA 1
ATOM 1498 C C . GLY A 1 178 ? 41.558 -10.232 -8.527 1.00 59.09 178 GLY A C 1
ATOM 1499 O O . GLY A 1 178 ? 42.525 -10.931 -8.796 1.00 59.09 178 GLY A O 1
ATOM 1500 N N . LYS A 1 179 ? 40.711 -9.816 -9.481 1.00 54.94 179 LYS A N 1
ATOM 1501 C CA . LYS A 1 179 ? 40.886 -10.140 -10.912 1.00 54.94 179 LYS A CA 1
ATOM 1502 C C . LYS A 1 179 ? 42.027 -9.369 -11.588 1.00 54.94 179 LYS A C 1
ATOM 1504 O O . LYS A 1 179 ? 42.517 -9.819 -12.619 1.00 54.94 179 LYS A O 1
ATOM 1509 N N . LYS A 1 180 ? 42.451 -8.222 -11.042 1.00 48.41 180 LYS A N 1
ATOM 1510 C CA . LYS A 1 180 ? 43.601 -7.449 -11.552 1.00 48.41 180 LYS A CA 1
ATOM 1511 C C . LYS A 1 180 ? 44.957 -7.948 -11.041 1.00 48.41 180 LYS A C 1
ATOM 1513 O O . LYS A 1 180 ? 45.981 -7.546 -11.585 1.00 48.41 180 LYS A O 1
ATOM 1518 N N . LEU A 1 181 ? 44.980 -8.820 -10.035 1.00 47.72 181 LEU A N 1
ATOM 1519 C CA . LEU A 1 181 ? 46.198 -9.426 -9.502 1.00 47.72 181 LEU A CA 1
ATOM 1520 C C . LEU A 1 181 ? 46.417 -10.806 -10.142 1.00 47.72 181 LEU A C 1
ATOM 1522 O O . LEU A 1 181 ? 45.994 -11.829 -9.615 1.00 47.72 181 LEU A O 1
ATOM 1526 N N . ASN A 1 182 ? 47.087 -10.838 -11.296 1.00 43.62 182 ASN A N 1
ATOM 1527 C CA . ASN A 1 182 ? 47.712 -12.067 -11.810 1.00 43.62 182 ASN A CA 1
ATOM 1528 C C . ASN A 1 182 ? 48.915 -12.423 -10.891 1.00 43.62 182 ASN A C 1
ATOM 1530 O O . ASN A 1 182 ? 49.510 -11.499 -10.324 1.00 43.62 182 ASN A O 1
ATOM 1534 N N . PRO A 1 183 ? 49.342 -13.696 -10.739 1.00 50.19 183 PRO A N 1
ATOM 1535 C CA . PRO A 1 183 ? 50.251 -14.144 -9.672 1.00 50.19 183 PRO A CA 1
ATOM 1536 C C . PRO A 1 183 ? 51.698 -13.623 -9.776 1.00 50.19 183 PRO A C 1
ATOM 1538 O O . PRO A 1 183 ? 52.526 -13.967 -8.943 1.00 50.19 183 PRO A O 1
ATOM 1541 N N . ASN A 1 184 ? 51.994 -12.753 -10.746 1.00 46.78 184 ASN A N 1
ATOM 1542 C CA . ASN A 1 184 ? 53.311 -12.151 -10.967 1.00 46.78 184 ASN A CA 1
ATOM 1543 C C . ASN A 1 184 ? 53.379 -10.642 -10.652 1.00 46.78 184 ASN A C 1
ATOM 1545 O O . ASN A 1 184 ? 54.279 -9.962 -11.126 1.00 46.78 184 ASN A O 1
ATOM 1549 N N . GLY A 1 185 ? 52.464 -10.101 -9.840 1.00 46.75 185 GLY A N 1
ATOM 1550 C CA . GLY A 1 185 ? 52.773 -8.929 -9.006 1.00 46.75 185 GLY A CA 1
ATOM 1551 C C . GLY A 1 185 ? 53.069 -7.588 -9.698 1.00 46.75 185 GLY A C 1
ATOM 1552 O O . GLY A 1 185 ? 53.801 -6.787 -9.124 1.00 46.75 185 GLY A O 1
ATOM 1553 N N . TYR A 1 186 ? 52.483 -7.282 -10.862 1.00 38.19 186 TYR A N 1
ATOM 1554 C CA . TYR A 1 186 ? 52.557 -5.928 -11.435 1.00 38.19 186 TYR A CA 1
ATOM 1555 C C . TYR A 1 186 ? 51.174 -5.288 -11.582 1.00 38.19 186 TYR A C 1
ATOM 1557 O O . TYR A 1 186 ? 50.285 -5.796 -12.264 1.00 38.19 186 TYR A O 1
ATOM 1565 N N . MET A 1 187 ? 51.009 -4.140 -10.922 1.00 36.19 187 MET A N 1
ATOM 1566 C CA . MET A 1 187 ? 49.819 -3.295 -10.961 1.00 36.19 187 MET A CA 1
ATOM 1567 C C . MET A 1 187 ? 49.795 -2.506 -12.280 1.00 36.19 187 MET A C 1
ATOM 1569 O O . MET A 1 187 ? 50.521 -1.527 -12.428 1.00 36.19 187 MET A O 1
ATOM 1573 N N . ILE A 1 188 ? 48.950 -2.892 -13.243 1.00 37.34 188 ILE A N 1
ATOM 1574 C CA . ILE A 1 188 ? 48.666 -2.044 -14.413 1.00 37.34 188 ILE A CA 1
ATOM 1575 C C . ILE A 1 188 ? 47.601 -1.013 -14.009 1.00 37.34 188 ILE A C 1
ATOM 1577 O O . ILE A 1 188 ? 46.391 -1.246 -14.095 1.00 37.34 188 ILE A O 1
ATOM 1581 N N . LEU A 1 189 ? 48.066 0.139 -13.526 1.00 35.47 189 LEU A N 1
ATOM 1582 C CA . LEU A 1 189 ? 47.284 1.372 -13.442 1.00 35.47 189 LEU A CA 1
ATOM 1583 C C . LEU A 1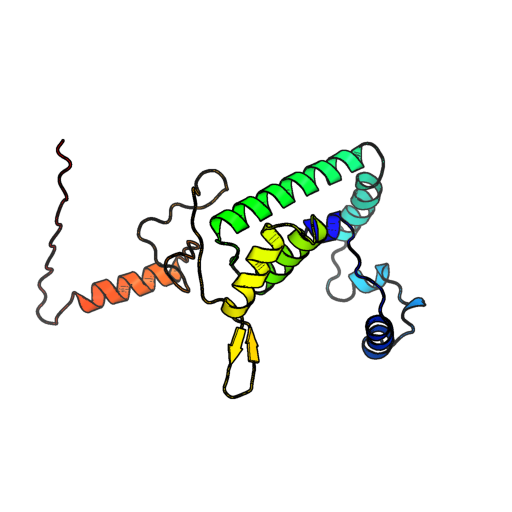 189 ? 47.293 2.047 -14.820 1.00 35.47 189 LEU A C 1
ATOM 1585 O O . LEU A 1 189 ? 48.161 2.861 -15.111 1.00 35.47 189 LEU A O 1
ATOM 1589 N N . SER A 1 190 ? 46.312 1.745 -15.672 1.00 30.20 190 SER A N 1
ATOM 1590 C CA . SER A 1 190 ? 45.940 2.665 -16.750 1.00 30.20 190 SER A CA 1
ATOM 1591 C C . SER A 1 190 ? 44.866 3.614 -16.213 1.00 30.20 190 SER A C 1
ATOM 1593 O O . SER A 1 190 ? 43.667 3.365 -16.345 1.00 30.20 190 SER A O 1
ATOM 1595 N N . ILE A 1 191 ? 45.297 4.686 -15.548 1.00 34.16 191 ILE A N 1
ATOM 1596 C CA . ILE A 1 191 ? 44.464 5.877 -15.368 1.00 34.16 191 ILE A CA 1
ATOM 1597 C C . ILE A 1 191 ? 44.453 6.571 -16.730 1.00 34.16 191 ILE A C 1
ATOM 1599 O O . ILE A 1 191 ? 45.347 7.348 -17.052 1.00 34.16 191 ILE A O 1
ATOM 1603 N N . SER A 1 192 ? 43.467 6.264 -17.566 1.00 27.88 192 SER A N 1
ATOM 1604 C CA . SER A 1 192 ? 43.122 7.153 -18.670 1.00 27.88 192 SER A CA 1
ATOM 1605 C C . SER A 1 192 ? 42.328 8.319 -18.082 1.00 27.88 192 SER A C 1
ATOM 1607 O O . SER A 1 192 ? 41.109 8.242 -17.931 1.00 27.88 192 SER A O 1
ATOM 1609 N N . CYS A 1 193 ? 43.049 9.378 -17.702 1.00 31.30 193 CYS A N 1
ATOM 1610 C CA . CYS A 1 193 ? 42.502 10.726 -17.605 1.00 31.30 193 CYS A CA 1
ATOM 1611 C C . CYS A 1 193 ? 41.786 11.044 -18.922 1.00 31.30 193 CYS A C 1
ATOM 1613 O O . CYS A 1 193 ? 42.426 11.070 -19.970 1.00 31.30 193 CYS A O 1
ATOM 1615 N N . PHE A 1 194 ? 40.481 11.300 -18.874 1.00 26.48 194 PHE A N 1
ATOM 1616 C CA . PHE A 1 194 ? 39.812 12.029 -19.946 1.00 26.48 194 PHE A CA 1
ATOM 1617 C C . PHE A 1 194 ? 40.148 13.519 -19.774 1.00 26.48 194 PHE A C 1
ATOM 1619 O O . PHE A 1 194 ? 39.823 14.079 -18.722 1.00 26.48 194 PHE A O 1
ATOM 1626 N N . PRO A 1 195 ? 40.811 14.173 -20.745 1.00 34.66 195 PRO A N 1
ATOM 1627 C CA . PRO A 1 195 ? 40.981 15.614 -20.723 1.00 34.66 195 PRO A CA 1
ATOM 1628 C C . PRO A 1 195 ? 39.678 16.273 -21.190 1.00 34.66 195 PRO A C 1
ATOM 1630 O O . PRO A 1 195 ? 39.158 15.964 -22.260 1.00 34.66 195 PRO A O 1
ATOM 1633 N N . TYR A 1 196 ? 39.163 17.204 -20.389 1.00 33.00 196 TYR A N 1
ATOM 1634 C CA . TYR A 1 196 ? 38.261 18.240 -20.881 1.00 33.00 196 TYR A CA 1
ATOM 1635 C C . TYR A 1 196 ? 39.070 19.194 -21.769 1.00 33.00 196 TYR A C 1
ATOM 1637 O O . TYR A 1 196 ? 40.081 19.737 -21.321 1.00 33.00 196 TYR A O 1
ATOM 1645 N N . SER A 1 197 ? 38.640 19.408 -23.012 1.00 30.23 197 SER A N 1
ATOM 1646 C CA . SER A 1 197 ? 39.008 20.573 -23.828 1.00 30.23 197 SER A CA 1
ATOM 1647 C C . SER A 1 197 ? 37.947 20.818 -24.906 1.00 30.23 197 SER A C 1
ATOM 1649 O O . SER A 1 197 ? 37.619 19.896 -25.652 1.00 30.23 197 SER A O 1
ATOM 1651 N N . CYS A 1 198 ? 37.512 22.086 -24.952 1.00 33.22 198 CYS A N 1
ATOM 1652 C CA . CYS A 1 198 ? 36.478 22.751 -25.762 1.00 33.22 198 CYS A CA 1
ATOM 1653 C C . CYS A 1 198 ? 35.018 22.554 -25.335 1.00 33.22 198 CYS A C 1
ATOM 1655 O O . CYS A 1 198 ? 34.437 21.478 -25.584 1.00 33.22 198 CYS A O 1
#

Foldseek 3Di:
DLLCVLVVDDDDCDPVNVVCQPVVDPDRNVPDPPVVVVPPPHDDVVVVVVCVVVVVVCVDPPNVVVSVVVSVVVLVVLVQQCQFWQLQDQWPVVLVVSLVSVCVVPVPDPSNVSSVVNQVQQWDQDPVGIGGGHADAGHDDPPVPPDDDQPQADDPHDPRNSDGDPVRSVVVVVVVVVVQDDPPDDRPPPPPDDDDDD

pLDDT: mean 70.88, std 20.57, range [26.48, 95.56]

Sequence (198 aa):
MSYLYGKRFVGPITPLVLELREELFLQPYNEVNWKKVQHHCAKDLMWDGIYIFTEPFLTHWPFNKLREKALETTMKHIHYEDKNNQYITMACVEKVLCMLACWVEDPYGDSFKKHLARLPDYIWMAEDGIKMQVRDNPYGDFRSMYKHISMGSWTFSDRDHGWQVSDYTTESLKKLLGKKLNPNGYMILSISCFPYSC

Secondary structure (DSSP, 8-state):
-HHHHHHT------HHHHHHHHHH-SS-GGG--HHHHTTSS---HHHHHHHHHHHHHHHSTTTHHHHHHHHHHHHHHHHHHHHHTTT--SSHHHHHHHHHHHHHH-TTSHHHHHHHHTSGGGEEEETTEEEE-------S--TTTTPPP-TT--BSS-SS---B-HHHHHHHHHHHHHHH--TT--------PPPP--

Organism: Vitis vinifera (NCBI:txid29760)

InterPro domains:
  IPR008930 Terpenoid cyclases/protein prenyltransferase alpha-alpha toroid [SSF48239] (1-132)
  IPR008930 Terpenoid cyclases/protein prenyltransferase alpha-alpha toroid [SSF48239] (113-180)
  IPR018333 Squalene cyclase [PTHR11764] (1-133)